Protein AF-0000000078778860 (afdb_homodimer)

Radius of gyration: 22.42 Å; Cα contacts (8 Å, |Δi|>4): 732; chains: 2; bounding box: 73×58×45 Å

Foldseek 3Di:
DPPPPPPPVPPCPVPPPQDDQVLQWDFKFWFKKFKQDLQCCPLQHQNPWGWTTWGADPSRQKIKTWTWHDHPRDTDIDIWMWGADPPRWIWIDGQAIKTKHWDDGDDFKTKMWMWGQHPVRDIMTMIIIMGPDNDDDPVVVVVSLVVCVVSVTHSVRMDGSVVSDPDDHD/DPPPPPPPVPPCCVPPPQDDQVLQWDFKFWFKKFKQDLQCCPQQHQNPWGWTTWGADPSRQKIKTWTWHDHPRDTDIDIWMWGADPPRWIWIDGQAIKTKHWDDGDDFKTKMWMWGQHPVRDIMTMIIIMGPDNDDDPVVVVVSLVVCVVSVTHSVRMDGSRVSDPDDHD

Solvent-accessible surface area (backbone atoms only — not comparable to full-atom values): 18564 Å² total; per-residue (Å²): 134,84,77,74,74,74,74,72,74,72,70,74,68,78,64,72,79,76,57,57,27,76,76,57,35,45,58,34,36,32,40,36,34,32,26,68,48,54,66,41,55,31,91,64,11,89,66,30,66,39,42,38,33,32,47,34,37,81,84,40,37,26,45,33,39,31,31,32,36,34,52,96,88,37,74,40,79,48,75,42,61,30,41,52,46,59,93,63,31,26,39,33,71,62,83,35,46,32,40,32,34,80,77,42,77,57,96,55,33,39,30,38,41,36,40,35,35,30,83,84,64,50,74,40,49,34,32,40,33,32,22,62,58,91,81,73,52,70,66,55,52,49,51,50,45,50,54,35,41,68,55,72,17,58,66,88,38,51,41,70,44,47,83,69,62,80,63,83,76,129,133,83,78,74,75,74,75,72,74,73,71,73,67,77,62,75,80,75,55,57,28,75,76,56,35,44,59,33,36,32,40,38,36,30,25,68,48,54,67,40,56,33,90,62,12,87,65,29,67,39,41,37,33,32,47,34,37,80,84,39,39,25,44,33,40,32,29,32,36,34,51,95,89,37,72,39,79,48,77,42,62,28,40,53,47,58,93,63,31,27,40,33,72,62,82,35,47,31,39,31,35,80,75,40,78,56,95,56,33,40,31,37,40,37,40,35,34,30,82,84,64,51,76,40,48,34,32,39,33,32,20,60,56,91,81,74,53,70,66,55,54,49,50,49,43,51,53,33,41,71,54,73,18,58,64,88,38,51,42,70,45,46,83,72,61,80,63,83,75,128

Organism: Ictidomys tridecemlineatus (NCBI:txid43179)

Secondary structure (DSSP, 8-state):
-----------------PPPHHHH-EE-EEEEEEESSGGGGSTT-TT--EEEEEEEEGGGTEEEEEEEEEETTEEEEEEEEEEE-GGG-EEEESSSEEEEEEEEEETTEEEEEEEEE-TT--EEEEEEEEESSS---HHHHHHHHHHHHHTT--GGGEEE-GGG--S---/-----------------PPPHHHH-EE-EEEEEEESSHHHHSTT-TT--EEEEEEEEGGGTEEEEEEEEEETTEEEEEEEEEEE-GGG-EEEESSSEEEEEEEEEETTEEEEEEEEE-TT--EEEEEEEEESSS---HHHHHHHHHHHHHTT--GGGEEE-GGG--S---

InterPro domains:
  IPR000566 Lipocalin/cytosolic fatty-acid binding domain [PF00061] (25-165)
  IPR002345 Lipocalin [PTHR11430] (5-161)
  IPR002448 Lipocalin, OBP-like [PR01173] (24-41)
  IPR002448 Lipocalin, OBP-like [PR01173] (43-54)
  IPR002448 Lipocalin, OBP-like [PR01173] (63-70)
  IPR002448 Lipocalin, OBP-like [PR01173] (90-100)
  IPR002448 Lipocalin, OBP-like [PR01173] (150-168)
  IPR012674 Calycin [G3DSA:2.40.128.20] (19-169)
  IPR012674 Calycin [SSF50814] (19-168)
  IPR022272 Lipocalin family conserved site [PS00213] (20-31)

Nearest PDB structures (foldseek):
  3fiq-assembly1_A  TM=9.618E-01  e=3.101E-19  Rattus norvegicus
  1e5p-assembly3_C  TM=9.768E-01  e=3.810E-18  Mesocricetus auratus
  1a3y-assembly1_A  TM=9.659E-01  e=2.145E-17  Sus scrofa
  8a0d-assembly5_E  TM=9.563E-01  e=4.428E-17  Cavia porcellus
  2hlv-assembly1_A  TM=8.929E-01  e=4.681E-17  Bos taurus

Sequence (340 aa):
MKTFLLALGFSLICASSQVDPAEVTGDWHTILMGADDLEKISEYGEMRFHYRHLDCSDGGKKIDFTFYSKSNGECQKFFVRSSKGPHDIYEVKYKGQNFFQIEYLSDGVVVFYNINVDGNGKVTHMTVLASKEDNLSEEVHKKFEELTVENNIPKENIRHVIETDNCPDVMKTFLLALGFSLICASSQVDPAEVTGDWHTILMGADDLEKISEYGEMRFHYRHLDCSDGGKKIDFTFYSKSNGECQKFFVRSSKGPHDIYEVKYKGQNFFQIEYLSDGVVVFYNINVDGNGKVTHMTVLASKEDNLSEEVHKKFEELTVENNIPKENIRHVIETDNCPDV

Structure (mmCIF, N/CA/C/O backbone):
data_AF-0000000078778860-model_v1
#
loop_
_entity.id
_entity.type
_entity.pdbx_description
1 polymer 'Lipocalin/cytosolic fatty-acid binding domain-containing protein'
#
loop_
_atom_site.group_PDB
_atom_site.id
_atom_site.type_symbol
_atom_site.label_atom_id
_atom_site.label_alt_id
_atom_site.label_comp_id
_atom_site.label_asym_id
_atom_site.label_entity_id
_atom_site.label_seq_id
_atom_site.pdbx_PDB_ins_code
_atom_site.Cartn_x
_atom_site.Cartn_y
_atom_site.Cartn_z
_atom_site.occupancy
_atom_site.B_iso_or_equiv
_atom_site.auth_seq_id
_atom_site.auth_comp_id
_atom_site.auth_asym_id
_atom_site.auth_atom_id
_atom_site.pdbx_PDB_model_num
ATOM 1 N N . MET A 1 1 ? 53.25 -9.672 -6.891 1 28.25 1 MET A N 1
ATOM 2 C CA . MET A 1 1 ? 52.312 -9.227 -5.844 1 28.25 1 MET A CA 1
ATOM 3 C C . MET A 1 1 ? 50.875 -9.234 -6.344 1 28.25 1 MET A C 1
ATOM 5 O O . MET A 1 1 ? 50.531 -8.516 -7.289 1 28.25 1 MET A O 1
ATOM 9 N N . LYS A 1 2 ? 50.219 -10.406 -6.273 1 39.47 2 LYS A N 1
ATOM 10 C CA . LYS A 1 2 ? 48.844 -10.656 -6.746 1 39.47 2 LYS A CA 1
ATOM 11 C C . LYS A 1 2 ? 47.844 -9.758 -6.031 1 39.47 2 LYS A C 1
ATOM 13 O O . LYS A 1 2 ? 47.812 -9.711 -4.801 1 39.47 2 LYS A O 1
ATOM 18 N 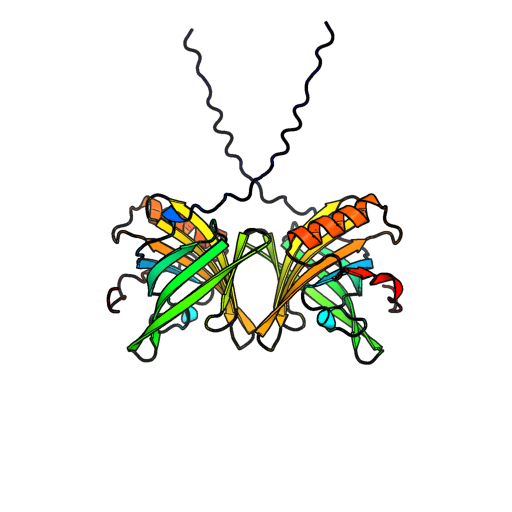N . THR A 1 3 ? 47.469 -8.664 -6.578 1 36.62 3 THR A N 1
ATOM 19 C CA . THR A 1 3 ? 46.469 -7.719 -6.102 1 36.62 3 THR A CA 1
ATOM 20 C C . THR A 1 3 ? 45.125 -8.422 -5.855 1 36.62 3 THR A C 1
ATOM 22 O O . THR A 1 3 ? 44.562 -9.031 -6.77 1 36.62 3 THR A O 1
ATOM 25 N N . PHE A 1 4 ? 45.062 -9 -4.691 1 37.78 4 PHE A N 1
ATOM 26 C CA . PHE A 1 4 ? 43.781 -9.477 -4.207 1 37.78 4 PHE A CA 1
ATOM 27 C C . PHE A 1 4 ? 42.75 -8.352 -4.211 1 37.78 4 PHE A C 1
ATOM 29 O O . PHE A 1 4 ? 42.875 -7.395 -3.439 1 37.78 4 PHE A O 1
ATOM 36 N N . LEU A 1 5 ? 42.219 -8.023 -5.348 1 31.94 5 LEU A N 1
ATOM 37 C CA . LEU A 1 5 ? 41.062 -7.129 -5.402 1 31.94 5 LEU A CA 1
ATOM 38 C C . LEU A 1 5 ? 39.938 -7.637 -4.504 1 31.94 5 LEU A C 1
ATOM 40 O O . LEU A 1 5 ? 39.438 -8.734 -4.715 1 31.94 5 LEU A O 1
ATOM 44 N N . LEU A 1 6 ? 40.094 -7.379 -3.213 1 32.06 6 LEU A N 1
ATOM 45 C CA . LEU A 1 6 ? 38.938 -7.582 -2.316 1 32.06 6 LEU A CA 1
ATOM 46 C C . LEU A 1 6 ? 37.688 -6.918 -2.873 1 32.06 6 LEU A C 1
ATOM 48 O O . LEU A 1 6 ? 37.625 -5.691 -2.969 1 32.06 6 LEU A O 1
ATOM 52 N N . ALA A 1 7 ? 37.094 -7.516 -3.838 1 32.81 7 ALA A N 1
ATOM 53 C CA . ALA A 1 7 ? 35.75 -7.098 -4.227 1 32.81 7 ALA A CA 1
ATOM 54 C C . ALA A 1 7 ? 34.812 -7.082 -3.021 1 32.81 7 ALA A C 1
ATOM 56 O O . ALA A 1 7 ? 34.469 -8.141 -2.492 1 32.81 7 ALA A O 1
ATOM 57 N N . LEU A 1 8 ? 35.031 -6.125 -2.082 1 34.31 8 LEU A N 1
ATOM 58 C CA . LEU A 1 8 ? 34.031 -5.891 -1.058 1 34.31 8 LEU A CA 1
ATOM 59 C C . LEU A 1 8 ? 32.625 -5.758 -1.682 1 34.31 8 LEU A C 1
ATOM 61 O O . LEU A 1 8 ? 32.375 -4.812 -2.43 1 34.31 8 LEU A O 1
ATOM 65 N N . GLY A 1 9 ? 32.125 -6.859 -2.082 1 29.81 9 GLY A N 1
ATOM 66 C CA . GLY A 1 9 ? 30.719 -6.836 -2.426 1 29.81 9 GLY A CA 1
ATOM 67 C C . GLY A 1 9 ? 29.891 -5.945 -1.512 1 29.81 9 GLY A C 1
ATOM 68 O O . GLY A 1 9 ? 29.766 -6.223 -0.317 1 29.81 9 GLY A O 1
ATOM 69 N N . PHE A 1 10 ? 29.953 -4.582 -1.642 1 32.59 10 PHE A N 1
ATOM 70 C CA . PHE A 1 10 ? 29.016 -3.674 -0.976 1 32.59 10 PHE A CA 1
ATOM 71 C C . PHE A 1 10 ? 27.594 -4.18 -1.091 1 32.59 10 PHE A C 1
ATOM 73 O O . PHE A 1 10 ? 26.984 -4.094 -2.158 1 32.59 10 PHE A O 1
ATOM 80 N N . SER A 1 11 ? 27.297 -5.25 -0.425 1 29.39 11 SER A N 1
ATOM 81 C CA . SER A 1 11 ? 25.875 -5.492 -0.221 1 29.39 11 SER A CA 1
ATOM 82 C C . SER A 1 11 ? 25.141 -4.203 0.15 1 29.39 11 SER A C 1
ATOM 84 O O . SER A 1 11 ? 25.453 -3.58 1.167 1 29.39 11 SER A O 1
ATOM 86 N N . LEU A 1 12 ? 24.953 -3.27 -0.787 1 32.12 12 LEU A N 1
ATOM 87 C CA . LEU A 1 12 ? 24.016 -2.176 -0.526 1 32.12 12 LEU A CA 1
ATOM 88 C C . LEU A 1 12 ? 22.844 -2.654 0.319 1 32.12 12 LEU A C 1
ATOM 90 O O . LEU A 1 12 ? 21.938 -3.312 -0.19 1 32.12 12 LEU A O 1
ATOM 94 N N . ILE A 1 13 ? 23.141 -3.205 1.474 1 33.88 13 ILE A N 1
ATOM 95 C CA . ILE A 1 13 ? 21.984 -3.311 2.355 1 33.88 13 ILE A CA 1
ATOM 96 C C . ILE A 1 13 ? 21.203 -1.998 2.34 1 33.88 13 ILE A C 1
ATOM 98 O O . ILE A 1 13 ? 21.734 -0.952 2.73 1 33.88 13 ILE A O 1
ATOM 102 N N . CYS A 1 14 ? 20.609 -1.542 1.216 1 38 14 CYS A N 1
ATOM 103 C CA . CYS A 1 14 ? 19.594 -0.504 1.353 1 38 14 CYS A CA 1
ATOM 104 C C . CYS A 1 14 ? 18.766 -0.71 2.619 1 38 14 CYS A C 1
ATOM 106 O O . CYS A 1 14 ? 17.875 -1.561 2.654 1 38 14 CYS A O 1
ATOM 108 N N . ALA A 1 15 ? 19.375 -0.652 3.811 1 39.19 15 ALA A N 1
ATOM 109 C CA . ALA A 1 15 ? 18.703 -0.695 5.102 1 39.19 15 ALA A CA 1
ATOM 110 C C . ALA A 1 15 ? 17.453 0.175 5.094 1 39.19 15 ALA A C 1
ATOM 112 O O . ALA A 1 15 ? 17.453 1.28 4.547 1 39.19 15 ALA A O 1
ATOM 113 N N . SER A 1 16 ? 16.328 -0.34 5.027 1 51.06 16 SER A N 1
ATOM 114 C CA . SER A 1 16 ? 15.125 0.426 5.344 1 51.06 16 SER A CA 1
ATOM 115 C C . SER A 1 16 ? 15.391 1.447 6.445 1 51.06 16 SER A C 1
ATOM 117 O O . SER A 1 16 ? 16.078 1.148 7.422 1 51.06 16 SER A O 1
ATOM 119 N N . SER A 1 17 ? 15.602 2.689 6.125 1 59.72 17 SER A N 1
ATOM 120 C CA . SER A 1 17 ? 15.836 3.736 7.117 1 59.72 17 SER A CA 1
ATOM 121 C C . SER A 1 17 ? 14.93 3.562 8.328 1 59.72 17 SER A C 1
ATOM 123 O O . SER A 1 17 ? 13.711 3.441 8.188 1 59.72 17 SER A O 1
ATOM 125 N N . GLN A 1 18 ? 15.445 3.021 9.398 1 80.25 18 GLN A N 1
ATOM 126 C CA . GLN A 1 18 ? 14.742 2.879 10.664 1 80.25 18 GLN A CA 1
ATOM 127 C C . GLN A 1 18 ? 14.203 4.223 11.156 1 80.25 18 GLN A C 1
ATOM 129 O O . GLN A 1 18 ? 14.93 5.219 11.164 1 80.25 18 GLN A O 1
ATOM 134 N N . VAL A 1 19 ? 12.945 4.34 11.305 1 90.38 19 VAL A N 1
ATOM 135 C CA . VAL A 1 19 ? 12.289 5.512 11.867 1 90.38 19 VAL A CA 1
ATOM 136 C C . VAL A 1 19 ? 12.688 5.672 1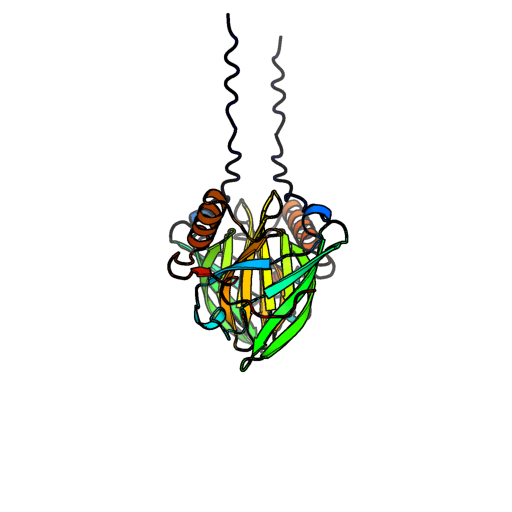3.336 1 90.38 19 VAL A C 1
ATOM 138 O O . VAL A 1 19 ? 12.602 4.719 14.109 1 90.38 19 VAL A O 1
ATOM 141 N N . ASP A 1 20 ? 13.234 6.816 13.695 1 92.94 20 ASP A N 1
ATOM 142 C CA . ASP A 1 20 ? 13.539 7.121 15.094 1 92.94 20 ASP A CA 1
ATOM 143 C C . ASP A 1 20 ? 12.273 7.547 15.844 1 92.94 20 ASP A C 1
ATOM 145 O O . ASP A 1 20 ? 11.734 8.625 15.586 1 92.94 20 ASP A O 1
ATOM 149 N N . PRO A 1 21 ? 11.914 6.758 16.812 1 96 21 PRO A N 1
ATOM 150 C CA . PRO A 1 21 ? 10.672 7.062 17.516 1 96 21 PRO A CA 1
ATOM 151 C C . PRO A 1 21 ? 10.68 8.445 18.172 1 96 21 PRO A C 1
ATOM 153 O O . PRO A 1 21 ? 9.648 9.109 18.234 1 96 21 PRO A O 1
ATOM 156 N N . ALA A 1 22 ? 11.727 8.875 18.688 1 95.88 22 ALA A N 1
ATOM 157 C CA . ALA A 1 22 ? 11.812 10.156 19.391 1 95.88 22 ALA A CA 1
ATOM 158 C C . ALA A 1 22 ? 11.539 11.32 18.438 1 95.88 22 ALA A C 1
ATOM 160 O O . ALA A 1 22 ? 11.016 12.359 18.859 1 95.88 22 ALA A O 1
ATOM 161 N N . GLU A 1 23 ? 11.938 11.117 17.234 1 96.12 23 GLU A N 1
ATOM 162 C CA . GLU A 1 23 ? 11.727 12.172 16.25 1 96.12 23 GLU A CA 1
ATOM 163 C C . GLU A 1 23 ? 10.25 12.281 15.859 1 96.12 23 GLU A C 1
ATOM 165 O O . GLU A 1 23 ? 9.766 13.367 15.523 1 96.12 23 GLU A O 1
ATOM 170 N N . VAL A 1 24 ? 9.586 11.211 15.938 1 98 24 VAL A N 1
ATOM 171 C CA . VAL A 1 24 ? 8.195 11.148 15.492 1 98 24 VAL A CA 1
ATOM 172 C C . VAL A 1 24 ? 7.27 11.516 16.656 1 98 24 VAL A C 1
ATOM 174 O O . VAL A 1 24 ? 6.27 12.211 16.453 1 98 24 VAL A O 1
ATOM 177 N N . THR A 1 25 ? 7.598 11.086 17.828 1 98.38 25 THR A N 1
ATOM 178 C CA . THR A 1 25 ? 6.742 11.305 18.984 1 98.38 25 THR A CA 1
ATOM 179 C C . THR A 1 25 ? 6.688 12.789 19.344 1 98.38 25 THR A C 1
ATOM 181 O O . THR A 1 25 ? 7.723 13.453 19.422 1 98.38 25 THR A O 1
ATOM 184 N N . GLY A 1 26 ? 5.477 13.305 19.547 1 97.94 26 GLY A N 1
ATOM 185 C CA . GLY A 1 26 ? 5.316 14.703 19.938 1 97.94 26 GLY A CA 1
ATOM 186 C C . GLY A 1 26 ? 4.039 15.32 19.391 1 97.94 26 GLY A C 1
ATOM 187 O O . GLY A 1 26 ? 3.184 14.625 18.859 1 97.94 26 GLY A O 1
ATOM 188 N N . ASP A 1 27 ? 3.926 16.578 19.641 1 97.81 27 ASP A N 1
ATOM 189 C CA . ASP A 1 27 ? 2.775 17.344 19.156 1 97.81 27 ASP A CA 1
ATOM 190 C C . ASP A 1 27 ? 3.021 17.891 17.766 1 97.81 27 ASP A C 1
ATOM 192 O O . ASP A 1 27 ? 4.109 18.391 17.469 1 97.81 27 ASP A O 1
ATOM 196 N N . TRP A 1 28 ? 2.021 17.703 16.953 1 97.69 28 TRP A N 1
ATOM 197 C CA . TRP A 1 28 ? 2.115 18.078 15.539 1 97.69 28 TRP A CA 1
ATOM 198 C C . TRP A 1 28 ? 0.885 18.859 15.094 1 97.69 28 TRP A C 1
ATOM 200 O O . TRP A 1 28 ? -0.208 18.656 15.633 1 97.69 28 TRP A O 1
ATOM 210 N N . HIS A 1 29 ? 1.106 19.703 14.117 1 97.88 29 HIS A N 1
ATOM 211 C CA . HIS A 1 29 ? -0 20.297 13.383 1 97.88 29 HIS A CA 1
ATOM 212 C C . HIS A 1 29 ? 0.077 19.969 11.891 1 97.88 29 HIS A C 1
ATOM 214 O O . HIS A 1 29 ? 1.161 19.984 11.305 1 97.88 29 HIS A O 1
ATOM 220 N N . THR A 1 30 ? -1.079 19.656 11.367 1 98 30 THR A N 1
ATOM 221 C CA . THR A 1 30 ? -1.155 19.5 9.922 1 98 30 THR A CA 1
ATOM 222 C C . THR A 1 30 ? -1.081 20.844 9.219 1 98 30 THR A C 1
ATOM 224 O O . THR A 1 30 ? -1.905 21.734 9.469 1 98 30 THR A O 1
ATOM 227 N N . ILE A 1 31 ? -0.139 21 8.328 1 98.25 31 ILE A N 1
ATOM 228 C CA . ILE A 1 31 ? 0.07 22.297 7.699 1 98.25 31 ILE A CA 1
ATOM 229 C C . ILE A 1 31 ? -0.5 22.281 6.281 1 98.25 31 ILE A C 1
ATOM 231 O O . ILE A 1 31 ? -1.343 23.125 5.941 1 98.25 31 ILE A O 1
ATOM 235 N N . LEU A 1 32 ? -0.072 21.312 5.496 1 98.25 32 LEU A N 1
ATOM 236 C CA . LEU A 1 32 ? -0.49 21.156 4.105 1 98.25 32 LEU A CA 1
ATOM 237 C C . LEU A 1 32 ? -0.939 19.734 3.826 1 98.25 32 LEU A C 1
ATOM 239 O O . LEU A 1 32 ? -0.448 18.781 4.449 1 98.25 32 LEU A O 1
ATOM 243 N N . MET A 1 33 ? -1.841 19.625 2.93 1 98.75 33 MET A N 1
ATOM 244 C CA . MET A 1 33 ? -2.225 18.328 2.385 1 98.75 33 MET A CA 1
ATOM 245 C C . MET A 1 33 ? -2.406 18.406 0.873 1 98.75 33 MET A C 1
ATOM 247 O O . MET A 1 33 ? -2.842 19.422 0.346 1 98.75 33 MET A O 1
ATOM 251 N N . GLY A 1 34 ? -2.025 17.375 0.175 1 98.81 34 GLY A N 1
ATOM 252 C CA . GLY A 1 34 ? -2.355 17.141 -1.223 1 98.81 34 GLY A CA 1
ATOM 253 C C . GLY A 1 34 ? -3.084 15.836 -1.458 1 98.81 34 GLY A C 1
ATOM 254 O O . GLY A 1 34 ? -2.836 14.844 -0.763 1 98.81 34 GLY A O 1
ATOM 255 N N . ALA A 1 35 ? -4.016 15.812 -2.414 1 98.81 35 ALA A N 1
ATOM 256 C CA . ALA A 1 35 ? -4.723 14.578 -2.76 1 98.81 35 ALA A CA 1
ATOM 257 C C . ALA A 1 35 ? -5.137 14.586 -4.227 1 98.81 35 ALA A C 1
ATOM 259 O O . ALA A 1 35 ? -5.301 15.648 -4.832 1 98.81 35 ALA A O 1
ATOM 260 N N . ASP A 1 36 ? -5.25 13.43 -4.75 1 98.38 36 ASP A N 1
ATOM 261 C CA . ASP A 1 36 ? -5.73 13.367 -6.129 1 98.38 36 ASP A CA 1
ATOM 262 C C . ASP A 1 36 ? -7.238 13.602 -6.195 1 98.38 36 ASP A C 1
ATOM 264 O O . ASP A 1 36 ? -7.758 14.023 -7.23 1 98.38 36 ASP A O 1
ATOM 268 N N . ASP A 1 37 ? -7.965 13.391 -5.113 1 98 37 ASP A N 1
ATOM 269 C CA . ASP A 1 37 ? -9.367 13.734 -4.926 1 98 37 ASP A CA 1
ATOM 270 C C . ASP A 1 37 ? -9.523 14.859 -3.902 1 98 37 ASP A C 1
ATOM 272 O O . ASP A 1 37 ? -9.516 14.609 -2.695 1 98 37 ASP A O 1
ATOM 276 N N . LEU A 1 38 ? -9.812 15.984 -4.367 1 97.69 38 LEU A N 1
ATOM 277 C CA . LEU A 1 38 ? -9.836 17.188 -3.529 1 97.69 38 LEU A CA 1
ATOM 278 C C . LEU A 1 38 ? -10.977 17.109 -2.52 1 97.69 38 LEU A C 1
ATOM 280 O O . LEU A 1 38 ? -10.875 17.672 -1.423 1 97.69 38 LEU A O 1
ATOM 284 N N . GLU A 1 39 ? -11.992 16.516 -2.896 1 96.5 39 GLU A N 1
ATOM 285 C CA . GLU A 1 39 ? -13.141 16.438 -2 1 96.5 39 GLU A CA 1
ATOM 286 C C . GLU A 1 39 ? -12.758 15.766 -0.683 1 96.5 39 GLU A C 1
ATOM 288 O O . GLU A 1 39 ? -13.273 16.125 0.377 1 96.5 39 GLU A O 1
ATOM 293 N N . LYS A 1 40 ? -11.828 14.875 -0.733 1 96.88 40 LYS A N 1
ATOM 294 C CA . LYS A 1 40 ? -11.422 14.094 0.435 1 96.88 40 LYS A CA 1
ATOM 295 C C . LYS A 1 40 ? -10.703 14.977 1.452 1 96.88 40 LYS A C 1
ATOM 297 O O . LYS A 1 40 ? -10.68 14.664 2.645 1 96.88 40 LYS A O 1
ATOM 302 N N . ILE A 1 41 ? -10.125 16.062 0.941 1 97.75 41 ILE A N 1
ATOM 303 C CA . ILE A 1 41 ? -9.344 16.859 1.875 1 97.75 41 ILE A CA 1
ATOM 304 C C . ILE A 1 41 ? -9.891 18.281 1.93 1 97.75 41 ILE A C 1
ATOM 306 O O . ILE A 1 41 ? -9.219 19.203 2.404 1 97.75 41 ILE A O 1
ATOM 310 N N . SER A 1 42 ? -11.062 18.484 1.419 1 95.38 42 SER A N 1
ATOM 311 C CA . SER A 1 42 ? -11.727 19.766 1.599 1 95.38 42 SER A CA 1
ATOM 312 C C . SER A 1 42 ? -12.016 20.047 3.072 1 95.38 42 SER A C 1
ATOM 314 O O . SER A 1 42 ? -11.758 19.188 3.928 1 95.38 42 SER A O 1
ATOM 316 N N . GLU A 1 43 ? -12.477 21.203 3.35 1 92.81 43 GLU A N 1
ATOM 317 C CA . GLU A 1 43 ? -12.648 21.641 4.73 1 92.81 43 GLU A CA 1
ATOM 318 C C . GLU A 1 43 ? -13.453 20.641 5.539 1 92.81 43 GLU A C 1
ATOM 320 O O . GLU A 1 43 ? -13.164 20.406 6.715 1 92.81 43 GLU A O 1
ATOM 325 N N . TYR A 1 44 ? -14.391 19.953 4.93 1 92.88 44 TYR A N 1
ATOM 326 C CA . TYR A 1 44 ? -15.211 18.969 5.633 1 92.88 44 TYR A CA 1
ATOM 327 C C . TYR A 1 44 ? -15.016 17.578 5.059 1 92.88 44 TYR A C 1
ATOM 329 O O . TYR A 1 44 ? -15.867 16.703 5.219 1 92.88 44 TYR A O 1
ATOM 337 N N . GLY A 1 45 ? -13.898 17.453 4.363 1 95.25 45 GLY A N 1
ATOM 338 C CA . GLY A 1 45 ? -13.578 16.156 3.787 1 95.25 45 GLY A CA 1
ATOM 339 C C . GLY A 1 45 ? -13.227 15.109 4.828 1 95.25 45 GLY A C 1
ATOM 340 O O . GLY A 1 45 ? -12.625 15.43 5.855 1 95.25 45 GLY A O 1
ATOM 341 N N . GLU A 1 46 ? -13.477 13.906 4.539 1 94.44 46 GLU A N 1
ATOM 342 C CA . GLU A 1 46 ? -13.336 12.812 5.492 1 94.44 46 GLU A CA 1
ATOM 343 C C . GLU A 1 46 ? -11.875 12.555 5.828 1 94.44 46 GLU A C 1
ATOM 345 O O . GLU A 1 46 ? -11.562 12.008 6.891 1 94.44 46 GLU A O 1
ATOM 350 N N . MET A 1 47 ? -11.008 12.984 4.91 1 97.25 47 MET A N 1
ATOM 351 C CA . MET A 1 47 ? -9.602 12.672 5.117 1 97.25 47 MET A CA 1
ATOM 352 C C . MET A 1 47 ? -8.805 13.93 5.449 1 97.25 47 MET A C 1
ATOM 354 O O . MET A 1 47 ? -7.582 13.945 5.324 1 97.25 47 MET A O 1
ATOM 358 N N . ARG A 1 48 ? -9.469 14.953 5.758 1 97.19 48 ARG A N 1
ATOM 359 C CA . ARG A 1 48 ? -8.766 16.141 6.223 1 97.19 48 ARG A CA 1
ATOM 360 C C . ARG A 1 48 ? -8.398 16.016 7.699 1 97.19 48 ARG A C 1
ATOM 362 O O . ARG A 1 48 ? -9.25 16.172 8.57 1 97.19 48 ARG A O 1
ATOM 369 N N . PHE A 1 49 ? -7.117 15.773 7.93 1 96.25 49 PHE A N 1
ATOM 370 C CA . PHE A 1 49 ? -6.602 15.5 9.266 1 96.25 49 PHE A CA 1
ATOM 371 C C . PHE A 1 49 ? -6.043 16.766 9.906 1 96.25 49 PHE A C 1
ATOM 373 O O . PHE A 1 49 ? -5.328 17.531 9.258 1 96.25 49 PHE A O 1
ATOM 380 N N . HIS A 1 50 ? -6.441 16.938 11.148 1 98 50 HIS A N 1
ATOM 381 C CA . HIS A 1 50 ? -5.793 17.938 12 1 98 50 HIS A CA 1
ATOM 382 C C . HIS A 1 50 ? -5.035 17.266 13.141 1 98 50 HIS A C 1
ATOM 384 O O . HIS A 1 50 ? -5.598 17.047 14.219 1 98 50 HIS A O 1
ATOM 390 N N . TYR A 1 51 ? -3.779 17.016 12.875 1 98.38 51 TYR A N 1
ATOM 391 C CA . TYR A 1 51 ? -2.971 16.266 13.828 1 98.38 51 TYR A CA 1
ATOM 392 C C . TYR A 1 51 ? -2.777 17.047 15.117 1 98.38 51 TYR A C 1
ATOM 394 O O . TYR A 1 51 ? -2.717 18.281 15.094 1 98.38 51 TYR A O 1
ATOM 402 N N . ARG A 1 52 ? -2.656 16.297 16.234 1 98.5 52 ARG A N 1
ATOM 403 C CA . ARG A 1 52 ? -2.354 16.906 17.531 1 98.5 52 ARG A CA 1
ATOM 404 C C . ARG A 1 52 ? -1.189 16.188 18.203 1 98.5 52 ARG A C 1
ATOM 406 O O . ARG A 1 52 ? -0.326 16.828 18.812 1 98.5 52 ARG A O 1
ATOM 413 N N . HIS A 1 53 ? -1.213 14.844 18.047 1 98.56 53 HIS A N 1
ATOM 414 C CA . HIS A 1 53 ? -0.143 14.109 18.703 1 98.56 53 HIS A CA 1
ATOM 415 C C . HIS A 1 53 ? 0.153 12.797 17.984 1 98.56 53 HIS A C 1
ATOM 417 O O . HIS A 1 53 ? -0.769 12.086 17.578 1 98.56 53 HIS A O 1
ATOM 423 N N . LEU A 1 54 ? 1.393 12.562 17.797 1 98.69 54 LEU A N 1
ATOM 424 C CA . LEU A 1 54 ? 1.869 11.266 17.328 1 98.69 54 LEU A CA 1
ATOM 425 C C . LEU A 1 54 ? 2.721 10.586 18.406 1 98.69 54 LEU A C 1
ATOM 427 O O . LEU A 1 54 ? 3.57 11.227 19.031 1 98.69 54 LEU A O 1
ATOM 431 N N . ASP A 1 55 ? 2.469 9.383 18.672 1 98.62 55 ASP A N 1
ATOM 432 C CA . ASP A 1 55 ? 3.283 8.547 19.547 1 98.62 55 ASP A CA 1
ATOM 433 C C . ASP A 1 55 ? 3.904 7.383 18.781 1 98.62 55 ASP A C 1
ATOM 435 O O . ASP A 1 55 ? 3.189 6.539 18.234 1 98.62 55 ASP A O 1
ATOM 439 N N . CYS A 1 56 ? 5.145 7.379 18.641 1 98.31 56 CYS A N 1
ATOM 440 C CA . CYS A 1 56 ? 5.879 6.324 17.953 1 98.31 56 CYS A CA 1
ATOM 441 C C . CYS A 1 56 ? 6.555 5.391 18.953 1 98.31 56 CYS A C 1
ATOM 443 O O . CYS A 1 56 ? 7.285 5.844 19.828 1 98.31 56 CYS A O 1
ATOM 445 N N . SER A 1 57 ? 6.23 4.172 18.844 1 97.69 57 SER A N 1
ATOM 446 C CA . SER A 1 57 ? 6.711 3.195 19.812 1 97.69 57 SER A CA 1
ATOM 447 C C . SER A 1 57 ? 7.152 1.906 19.125 1 97.69 57 SER A C 1
ATOM 449 O O . SER A 1 57 ? 7.191 1.831 17.906 1 97.69 57 SER A O 1
ATOM 451 N N . ASP A 1 58 ? 7.68 0.9 19.953 1 96.25 58 ASP A N 1
ATOM 452 C CA . ASP A 1 58 ? 8.102 -0.418 19.484 1 96.25 58 ASP A CA 1
ATOM 453 C C . ASP A 1 58 ? 9.156 -0.303 18.391 1 96.25 58 ASP A C 1
ATOM 455 O O . ASP A 1 58 ? 9 -0.863 17.312 1 96.25 58 ASP A O 1
ATOM 459 N N . GLY A 1 59 ? 10.125 0.556 18.656 1 94.56 59 GLY A N 1
ATOM 460 C CA . GLY A 1 59 ? 11.234 0.706 17.734 1 94.56 59 GLY A CA 1
ATOM 461 C C . GLY A 1 59 ? 10.82 1.309 16.406 1 94.56 59 GLY A C 1
ATOM 462 O O . GLY A 1 59 ? 11.438 1.043 15.375 1 94.56 59 GLY A O 1
ATOM 463 N N . GLY A 1 60 ? 9.734 1.993 16.344 1 96.75 60 GLY A N 1
ATOM 464 C CA . GLY A 1 60 ? 9.281 2.648 15.125 1 96.75 60 GLY A CA 1
ATOM 465 C C . GLY A 1 60 ? 8.242 1.846 14.367 1 96.75 60 GLY A C 1
ATOM 466 O O . GLY A 1 60 ? 7.781 2.264 13.305 1 96.75 60 GLY A O 1
ATOM 467 N N . LYS A 1 61 ? 7.812 0.775 14.93 1 96.88 61 LYS A N 1
ATOM 468 C CA . LYS A 1 61 ? 6.902 -0.118 14.219 1 96.88 61 LYS A CA 1
ATOM 469 C C . LYS A 1 61 ? 5.449 0.274 14.461 1 96.88 61 LYS A C 1
ATOM 471 O O . LYS A 1 61 ? 4.547 -0.205 13.766 1 96.88 61 LYS A O 1
ATOM 476 N N . LYS A 1 62 ? 5.285 1.139 15.477 1 98.25 62 LYS A N 1
ATOM 477 C CA . LYS A 1 62 ? 3.941 1.615 15.797 1 98.25 62 LYS A CA 1
ATOM 478 C C . LYS A 1 62 ? 3.896 3.141 15.844 1 98.25 62 LYS A C 1
ATOM 480 O O . LYS A 1 62 ? 4.812 3.779 16.359 1 98.25 62 LYS A O 1
ATOM 485 N N . ILE A 1 63 ? 2.889 3.695 15.227 1 98.69 63 ILE A N 1
ATOM 486 C CA . ILE A 1 63 ? 2.602 5.121 15.352 1 98.69 63 ILE A CA 1
ATOM 487 C C . ILE A 1 63 ? 1.12 5.32 15.664 1 98.69 63 ILE A C 1
ATOM 489 O O . ILE A 1 63 ? 0.253 4.945 14.875 1 98.69 63 ILE A O 1
ATOM 493 N N . ASP A 1 64 ? 0.877 5.891 16.766 1 98.75 64 ASP A N 1
ATOM 494 C CA . ASP A 1 64 ? -0.476 6.266 17.172 1 98.75 64 ASP A CA 1
ATOM 495 C C . ASP A 1 64 ? -0.751 7.734 16.859 1 98.75 64 ASP A C 1
ATOM 497 O O . ASP A 1 64 ? 0.089 8.602 17.109 1 98.75 64 ASP A O 1
ATOM 501 N N . PHE A 1 65 ? -1.911 7.953 16.328 1 98.75 65 PHE A N 1
ATOM 502 C CA . PHE A 1 65 ? -2.289 9.305 15.922 1 98.75 65 PHE A CA 1
ATOM 503 C C . PHE A 1 65 ? -3.441 9.82 16.781 1 98.75 65 PHE A C 1
ATOM 505 O O . PHE A 1 65 ? -4.441 9.117 16.969 1 98.75 65 PHE A O 1
ATOM 512 N N . THR A 1 66 ? -3.291 10.945 17.234 1 98.69 66 THR A N 1
ATOM 513 C CA . THR A 1 66 ? -4.402 11.75 17.734 1 98.69 66 THR A CA 1
ATOM 514 C C . THR A 1 66 ? -4.668 12.938 16.828 1 98.69 66 THR A C 1
ATOM 516 O O . THR A 1 66 ? -3.752 13.703 16.5 1 98.69 66 THR A O 1
ATOM 519 N N . PHE A 1 67 ? -5.934 13.023 16.422 1 98.44 67 PHE A N 1
ATOM 520 C CA . PHE A 1 67 ? -6.238 14.094 15.477 1 98.44 67 PHE A CA 1
ATOM 521 C C . PHE A 1 67 ? -7.719 14.453 15.531 1 98.44 67 PHE A C 1
ATOM 523 O O . PHE A 1 67 ? -8.516 13.742 16.156 1 98.44 67 PHE A O 1
ATOM 530 N N . TYR A 1 68 ? -7.969 15.602 14.906 1 97.88 68 TYR A N 1
ATOM 531 C CA . TYR A 1 68 ? -9.352 16.016 14.695 1 97.88 68 TYR A CA 1
ATOM 532 C C . TYR A 1 68 ? -9.734 15.922 13.227 1 97.88 68 TYR A C 1
ATOM 534 O O . TYR A 1 68 ? -8.906 16.141 12.344 1 97.88 68 TYR A O 1
ATOM 542 N N . SER A 1 69 ? -10.906 15.586 12.977 1 96.75 69 SER A N 1
ATOM 543 C CA . SER A 1 69 ? -11.586 15.758 11.703 1 96.75 69 SER A CA 1
ATOM 544 C C . SER A 1 69 ? -12.914 16.484 11.875 1 96.75 69 SER A C 1
ATOM 546 O O . SER A 1 69 ? -13.594 16.312 12.883 1 96.75 69 SER A O 1
ATOM 548 N N . LYS A 1 70 ? -13.242 17.266 10.883 1 94.75 70 LYS A N 1
ATOM 549 C CA . LYS A 1 70 ? -14.477 18.047 10.977 1 94.75 70 LYS A CA 1
ATOM 550 C C . LYS A 1 70 ? -15.609 17.375 10.211 1 94.75 70 LYS A C 1
ATOM 552 O O . LYS A 1 70 ? -15.422 16.906 9.086 1 94.75 70 LYS A O 1
ATOM 557 N N . SER A 1 71 ? -16.609 17.172 10.852 1 87.31 71 SER A N 1
ATOM 558 C CA . SER A 1 71 ? -17.859 16.719 10.234 1 87.31 71 SER A CA 1
ATOM 559 C C . SER A 1 71 ? -19.031 17.594 10.633 1 87.31 71 SER A C 1
ATOM 561 O O . SER A 1 71 ? -19.234 17.875 11.82 1 87.31 71 SER A O 1
ATOM 563 N N . ASN A 1 72 ? -19.75 18.078 9.555 1 84.62 72 ASN A N 1
ATOM 564 C CA . ASN A 1 72 ? -20.906 18.953 9.766 1 84.62 72 ASN A CA 1
ATOM 565 C C . ASN A 1 72 ? -20.531 20.156 10.633 1 84.62 72 ASN A C 1
ATOM 567 O O . ASN A 1 72 ? -21.25 20.484 11.578 1 84.62 72 ASN A O 1
ATOM 571 N N . GLY A 1 73 ? -19.359 20.656 10.555 1 82.5 73 GLY A N 1
ATOM 572 C CA . GLY A 1 73 ? -18.922 21.875 11.227 1 82.5 73 GLY A CA 1
ATOM 573 C C . GLY A 1 73 ? -18.375 21.625 12.617 1 82.5 73 GLY A C 1
ATOM 574 O O . GLY A 1 73 ? -17.922 22.562 13.281 1 82.5 73 GLY A O 1
ATOM 575 N N . GLU A 1 74 ? -18.391 20.438 13.031 1 92.88 74 GLU A N 1
ATOM 576 C CA . GLU A 1 74 ? -17.922 20.109 14.375 1 92.88 74 GLU A CA 1
ATOM 577 C C . GLU A 1 74 ? -16.594 19.359 14.328 1 92.88 74 GLU A C 1
ATOM 579 O O . GLU A 1 74 ? -16.391 18.5 13.461 1 92.88 74 GLU A O 1
ATOM 584 N N . CYS A 1 75 ? -15.781 19.719 15.266 1 96.44 75 CYS A N 1
ATOM 585 C CA . CYS A 1 75 ? -14.516 19 15.438 1 96.44 75 CYS A CA 1
ATOM 586 C C . CYS A 1 75 ? -14.734 17.688 16.188 1 96.44 75 CYS A C 1
ATOM 588 O O . CYS A 1 75 ? -15.242 17.688 17.312 1 96.44 75 CYS A O 1
ATOM 590 N N . GLN A 1 76 ? -14.367 16.688 15.547 1 96.44 76 GLN A N 1
ATOM 591 C CA . GLN A 1 76 ? -14.398 15.383 16.203 1 96.44 76 GLN A CA 1
ATOM 592 C C . GLN A 1 76 ? -12.992 14.828 16.406 1 96.44 76 GLN A C 1
ATOM 594 O O . GLN A 1 76 ? -12.195 14.789 15.469 1 96.44 76 GLN A O 1
ATOM 599 N N . LYS A 1 77 ? -12.758 14.367 17.625 1 97.31 77 LYS A N 1
ATOM 600 C CA . LYS A 1 77 ? -11.438 13.836 17.969 1 97.31 77 LYS A CA 1
ATOM 601 C C . LYS A 1 77 ? -11.359 12.336 17.703 1 97.31 77 LYS A C 1
ATOM 603 O O . LYS A 1 77 ? -12.289 11.594 18.016 1 97.31 77 LYS A O 1
ATOM 608 N N . PHE A 1 78 ? -10.18 11.922 17.156 1 97.88 78 PHE A N 1
ATOM 609 C CA . PHE A 1 78 ? -9.953 10.516 16.859 1 97.88 78 PHE A CA 1
ATOM 610 C C . PHE A 1 78 ? -8.602 10.055 17.391 1 97.88 78 PHE A C 1
ATOM 612 O O . PHE A 1 78 ? -7.672 10.859 17.516 1 97.88 78 PHE A O 1
ATOM 619 N N . PHE A 1 79 ? -8.523 8.828 17.766 1 98.5 79 PHE A N 1
ATOM 620 C CA . PHE A 1 79 ? -7.309 8.102 18.125 1 98.5 79 PHE A CA 1
ATOM 621 C C . PHE A 1 79 ? -7.191 6.812 17.312 1 98.5 79 PHE A C 1
ATOM 623 O O . PHE A 1 79 ? -8.078 5.957 17.375 1 98.5 79 PHE A O 1
ATOM 630 N N . VAL A 1 80 ? -6.121 6.77 16.516 1 98.56 80 VAL A N 1
ATOM 631 C CA . VAL A 1 80 ? -5.953 5.566 15.711 1 98.56 80 VAL A CA 1
ATOM 632 C C . VAL A 1 80 ? -4.539 5.02 15.883 1 98.56 80 VAL A C 1
ATOM 634 O O . VAL A 1 80 ? -3.607 5.773 16.172 1 98.56 80 VAL A O 1
ATOM 637 N N . ARG A 1 81 ? -4.391 3.756 15.75 1 98.62 81 ARG A N 1
ATOM 638 C CA . ARG A 1 81 ? -3.119 3.057 15.898 1 98.62 81 ARG A CA 1
ATOM 639 C C . ARG A 1 81 ? -2.691 2.418 14.578 1 98.62 81 ARG A C 1
ATOM 641 O O . ARG A 1 81 ? -3.52 1.853 13.859 1 98.62 81 ARG A O 1
ATOM 648 N N . SER A 1 82 ? -1.471 2.582 14.312 1 98.62 82 SER A N 1
ATOM 649 C CA . SER A 1 82 ? -0.935 1.986 13.094 1 98.62 82 SER A CA 1
ATOM 650 C C . SER A 1 82 ? 0.208 1.025 13.398 1 98.62 82 SER A C 1
ATOM 652 O O . SER A 1 82 ? 0.796 1.079 14.484 1 98.62 82 SER A O 1
ATOM 654 N N . SER A 1 83 ? 0.439 0.131 12.531 1 97.38 83 SER A N 1
ATOM 655 C CA . SER A 1 83 ? 1.565 -0.792 12.609 1 97.38 83 SER A CA 1
ATOM 656 C C . SER A 1 83 ? 2.299 -0.887 11.273 1 97.38 83 SER A C 1
ATOM 658 O O . SER A 1 83 ? 1.675 -0.86 10.211 1 97.38 83 SER A O 1
ATOM 660 N N . LYS A 1 84 ? 3.486 -1.053 11.422 1 96.69 84 LYS A N 1
ATOM 661 C CA . LYS A 1 84 ? 4.348 -1.139 10.242 1 96.69 84 LYS A CA 1
ATOM 662 C C . LYS A 1 84 ? 4.352 -2.551 9.672 1 96.69 84 LYS A C 1
ATOM 664 O O . LYS A 1 84 ? 4.594 -3.521 10.391 1 96.69 84 LYS A O 1
ATOM 669 N N . GLY A 1 85 ? 4.02 -2.615 8.398 1 94.44 85 GLY A N 1
ATOM 670 C CA . GLY A 1 85 ? 4.152 -3.865 7.668 1 94.44 85 GLY A CA 1
ATOM 671 C C . GLY A 1 85 ? 5.41 -3.928 6.82 1 94.44 85 GLY A C 1
ATOM 672 O O . GLY A 1 85 ? 6.359 -3.174 7.047 1 94.44 85 GLY A O 1
ATOM 673 N N . PRO A 1 86 ? 5.414 -4.879 5.934 1 92.75 86 PRO A N 1
ATOM 674 C CA . PRO A 1 86 ? 6.539 -4.988 5.004 1 92.75 86 PRO A CA 1
ATOM 675 C C . PRO A 1 86 ? 6.746 -3.723 4.172 1 92.75 86 PRO A C 1
ATOM 677 O O . PRO A 1 86 ? 5.797 -2.963 3.953 1 92.75 86 PRO A O 1
ATOM 680 N N . HIS A 1 87 ? 8.008 -3.502 3.76 1 91.94 87 HIS A N 1
ATOM 681 C CA . HIS A 1 87 ? 8.398 -2.426 2.855 1 91.94 87 HIS A CA 1
ATOM 682 C C . HIS A 1 87 ? 8.125 -1.059 3.473 1 91.94 87 HIS A C 1
ATOM 684 O O . HIS A 1 87 ? 7.766 -0.113 2.768 1 91.94 87 HIS A O 1
ATOM 690 N N . ASP A 1 88 ? 8.102 -1.019 4.797 1 92.62 88 ASP A N 1
ATOM 691 C CA . ASP A 1 88 ? 7.969 0.198 5.594 1 92.62 88 ASP A CA 1
ATOM 692 C C . ASP A 1 88 ? 6.613 0.859 5.371 1 92.62 88 ASP A C 1
ATOM 694 O O . ASP A 1 88 ? 6.5 2.086 5.41 1 92.62 88 ASP A O 1
ATOM 698 N N . ILE A 1 89 ? 5.668 0.013 5 1 96.69 89 ILE A N 1
ATOM 699 C CA . ILE A 1 89 ? 4.309 0.514 4.824 1 96.69 89 ILE A CA 1
ATOM 700 C C . ILE A 1 89 ? 3.523 0.346 6.125 1 96.69 89 ILE A C 1
ATOM 702 O O . ILE A 1 89 ? 3.391 -0.769 6.637 1 96.69 89 ILE A O 1
ATOM 706 N N . TYR A 1 90 ? 3.049 1.487 6.648 1 98 90 TYR A N 1
ATOM 707 C CA . TYR A 1 90 ? 2.176 1.438 7.816 1 98 90 TYR A CA 1
ATOM 708 C C . TYR A 1 90 ? 0.726 1.212 7.406 1 98 90 TYR A C 1
ATOM 710 O O . TYR A 1 90 ? 0.298 1.665 6.34 1 98 90 TYR A O 1
ATOM 718 N N . GLU A 1 91 ? 0.02 0.519 8.289 1 98.44 91 GLU A N 1
ATOM 719 C CA . GLU A 1 91 ? -1.405 0.279 8.086 1 98.44 91 GLU A CA 1
ATOM 720 C C . GLU A 1 91 ? -2.229 0.831 9.242 1 98.44 91 GLU A C 1
ATOM 722 O O . GLU A 1 91 ? -1.841 0.694 10.406 1 98.44 91 GLU A O 1
ATOM 727 N N . VAL A 1 92 ? -3.309 1.477 8.875 1 98.44 92 VAL A N 1
ATOM 728 C CA . VAL A 1 92 ? -4.18 2.023 9.914 1 98.44 92 VAL A CA 1
ATOM 729 C C . VAL A 1 92 ? -5.621 2.043 9.414 1 98.44 92 VAL A C 1
ATOM 731 O O . VAL A 1 92 ? -5.879 2.314 8.242 1 98.44 92 VAL A O 1
ATOM 734 N N . LYS A 1 93 ? -6.531 1.712 10.32 1 98 93 LYS A N 1
ATOM 735 C CA . LYS A 1 93 ? -7.953 1.747 9.992 1 98 93 LYS A CA 1
ATOM 736 C C . LYS A 1 93 ? -8.578 3.084 10.383 1 98 93 LYS A C 1
ATOM 738 O O . LYS A 1 93 ? -8.594 3.441 11.562 1 98 93 LYS A O 1
ATOM 743 N N . TYR A 1 94 ? -9.055 3.809 9.438 1 98.12 94 TYR A N 1
ATOM 744 C CA . TYR A 1 94 ? -9.812 5.051 9.578 1 98.12 94 TYR A CA 1
ATOM 745 C C . TYR A 1 94 ? -10.523 5.402 8.273 1 98.12 94 TYR A C 1
ATOM 747 O O . TYR A 1 94 ? -9.875 5.676 7.258 1 98.12 94 TYR A O 1
ATOM 755 N N . LYS A 1 95 ? -11.844 5.395 8.344 1 97.12 95 LYS A N 1
ATOM 756 C CA . LYS A 1 95 ? -12.641 5.637 7.148 1 97.12 95 LYS A CA 1
ATOM 757 C C . LYS A 1 95 ? -12.141 4.801 5.973 1 97.12 95 LYS A C 1
ATOM 759 O O . LYS A 1 95 ? -11.914 5.324 4.879 1 97.12 95 LYS A O 1
ATOM 764 N N . GLY A 1 96 ? -12.062 3.455 6.312 1 97.81 96 GLY A N 1
ATOM 765 C CA . GLY A 1 96 ? -11.469 2.5 5.391 1 97.81 96 GLY A CA 1
ATOM 766 C C . GLY A 1 96 ? -10.078 2.064 5.797 1 97.81 96 GLY A C 1
ATOM 767 O O . GLY A 1 96 ? -9.711 2.141 6.973 1 97.81 96 GLY A O 1
ATOM 768 N N . GLN A 1 97 ? -9.359 1.521 4.832 1 98.62 97 GLN A N 1
ATOM 769 C CA . GLN A 1 97 ? -7.984 1.104 5.07 1 98.62 97 GLN A CA 1
ATOM 770 C C . GLN A 1 97 ? -6.996 2.148 4.562 1 98.62 97 GLN A C 1
ATOM 772 O O . GLN A 1 97 ? -7.184 2.717 3.484 1 9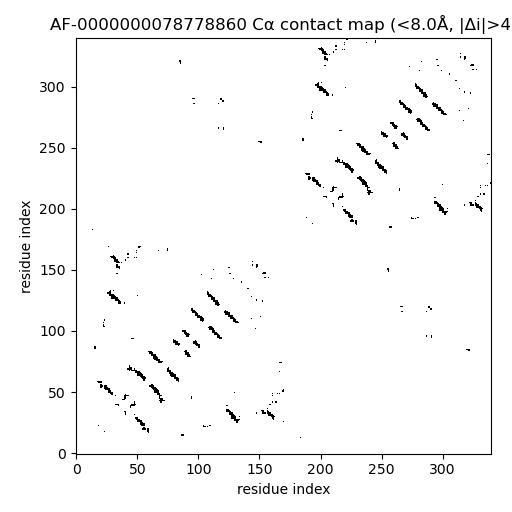8.62 97 GLN A O 1
ATOM 777 N N . ASN A 1 98 ? -6.016 2.432 5.391 1 98.56 98 ASN A N 1
ATOM 778 C CA . ASN A 1 98 ? -4.965 3.373 5.012 1 98.56 98 ASN A CA 1
ATOM 779 C C . ASN A 1 98 ? -3.586 2.723 5.066 1 98.56 98 ASN A C 1
ATOM 781 O O . ASN A 1 98 ? -3.283 1.972 5.996 1 98.56 98 ASN A O 1
ATOM 785 N N . PHE A 1 99 ? -2.828 3.004 4.066 1 98.56 99 PHE A N 1
ATOM 786 C CA . PHE A 1 99 ? -1.43 2.602 3.955 1 98.56 99 PHE A CA 1
ATOM 787 C C . PHE A 1 99 ? -0.531 3.816 3.762 1 98.56 99 PHE A C 1
ATOM 789 O O . PHE A 1 99 ? -0.741 4.609 2.842 1 98.56 99 PHE A O 1
ATOM 796 N N . PHE A 1 100 ? 0.448 3.957 4.684 1 98.31 100 PHE A N 1
ATOM 797 C CA . PHE A 1 100 ? 1.225 5.18 4.523 1 98.31 100 PHE A CA 1
ATOM 798 C C . PHE A 1 100 ? 2.705 4.922 4.781 1 98.31 100 PHE A C 1
ATOM 800 O O . PHE A 1 100 ? 3.068 3.898 5.363 1 98.31 100 PHE A O 1
ATOM 807 N N . GLN A 1 101 ? 3.508 5.801 4.25 1 97.5 101 GLN A N 1
ATOM 808 C CA . GLN A 1 101 ? 4.957 5.832 4.434 1 97.5 101 GLN A CA 1
ATOM 809 C C . GLN A 1 101 ? 5.43 7.234 4.812 1 97.5 101 GLN A C 1
ATOM 811 O O . GLN A 1 101 ? 4.805 8.227 4.438 1 97.5 101 GLN A O 1
ATOM 816 N N . ILE A 1 102 ? 6.465 7.23 5.578 1 97.69 102 ILE A N 1
ATOM 817 C CA . ILE A 1 102 ? 7.125 8.492 5.875 1 97.69 102 ILE A CA 1
ATOM 818 C C . ILE A 1 102 ? 8.117 8.828 4.77 1 97.69 102 ILE A C 1
ATOM 820 O O . ILE A 1 102 ? 9.07 8.078 4.535 1 97.69 102 ILE A O 1
ATOM 824 N N . GLU A 1 103 ? 7.879 9.992 4.156 1 96.81 103 GLU A N 1
ATOM 825 C CA . GLU A 1 103 ? 8.727 10.352 3.02 1 96.81 103 GLU A CA 1
ATOM 826 C C . GLU A 1 103 ? 9.797 11.352 3.428 1 96.81 103 GLU A C 1
ATOM 828 O O . GLU A 1 103 ? 10.828 11.469 2.758 1 96.81 103 GLU A O 1
ATOM 833 N N . TYR A 1 104 ? 9.523 12.055 4.418 1 96.44 104 TYR A N 1
ATOM 834 C CA . TYR A 1 104 ? 10.438 13.062 4.922 1 96.44 104 TYR A CA 1
ATOM 835 C C . TYR A 1 104 ? 10.266 13.258 6.426 1 96.44 104 TYR A C 1
ATOM 837 O O . TYR A 1 104 ? 9.141 13.297 6.926 1 96.44 104 TYR A O 1
ATOM 845 N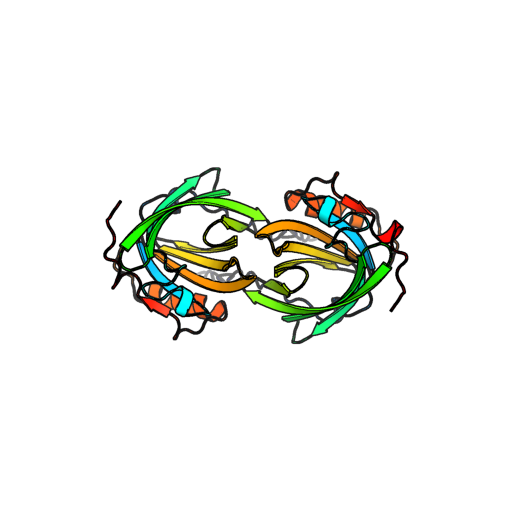 N . LEU A 1 105 ? 11.375 13.195 7.098 1 96.69 105 LEU A N 1
ATOM 846 C CA . LEU A 1 105 ? 11.383 13.438 8.539 1 96.69 105 LEU A CA 1
ATOM 847 C C . LEU A 1 105 ? 12.664 14.125 8.969 1 96.69 105 LEU A C 1
ATOM 849 O O . LEU A 1 105 ? 13.734 13.516 8.984 1 96.69 105 LEU A O 1
ATOM 853 N N . SER A 1 106 ? 12.477 15.367 9.242 1 93.88 106 SER A N 1
ATOM 854 C CA . SER A 1 106 ? 13.641 16.125 9.703 1 93.88 106 SER A CA 1
ATOM 855 C C . SER A 1 106 ? 13.219 17.438 10.344 1 93.88 106 SER A C 1
ATOM 857 O O . SER A 1 106 ? 12.32 18.125 9.844 1 93.88 106 SER A O 1
ATOM 859 N N . ASP A 1 107 ? 13.859 17.781 11.539 1 93.56 107 ASP A N 1
ATOM 860 C CA . ASP A 1 107 ? 13.773 19.109 12.141 1 93.56 107 ASP A CA 1
ATOM 861 C C . ASP A 1 107 ? 12.32 19.469 12.453 1 93.56 107 ASP A C 1
ATOM 863 O O . ASP A 1 107 ? 11.867 20.578 12.125 1 93.56 107 ASP A O 1
ATOM 867 N N . GLY A 1 108 ? 11.641 18.562 12.93 1 96 108 GLY A N 1
ATOM 868 C CA . GLY A 1 108 ? 10.289 18.828 13.383 1 96 108 GLY A CA 1
ATOM 869 C C . GLY A 1 108 ? 9.273 18.875 12.258 1 96 108 GLY A C 1
ATOM 870 O O . GLY A 1 108 ? 8.188 19.438 12.414 1 96 108 GLY A O 1
ATOM 871 N N . VAL A 1 109 ? 9.695 18.375 11.078 1 97.5 109 VAL A N 1
ATOM 872 C CA . VAL A 1 109 ? 8.797 18.297 9.93 1 97.5 109 VAL A CA 1
ATOM 873 C C . VAL A 1 109 ? 8.656 16.844 9.492 1 97.5 109 VAL A C 1
ATOM 875 O O . VAL A 1 109 ? 9.641 16.094 9.438 1 97.5 109 VAL A O 1
ATOM 878 N N . VAL A 1 110 ? 7.414 16.438 9.219 1 98 110 VAL A N 1
ATOM 879 C CA . VAL A 1 110 ? 7.191 15.109 8.672 1 98 110 VAL A CA 1
ATOM 880 C C . VAL A 1 110 ? 6.254 15.195 7.469 1 98 110 VAL A C 1
ATOM 882 O O . VAL A 1 110 ? 5.309 15.984 7.465 1 98 110 VAL A O 1
ATOM 885 N N . VAL A 1 111 ? 6.59 14.422 6.41 1 98.5 111 VAL A N 1
ATOM 886 C CA . VAL A 1 111 ? 5.707 14.258 5.258 1 98.5 111 VAL A CA 1
ATOM 887 C C . VAL A 1 111 ? 5.312 12.789 5.109 1 98.5 111 VAL A C 1
ATOM 889 O O . VAL A 1 111 ? 6.176 11.914 5.078 1 98.5 111 VAL A O 1
ATOM 892 N N . PHE A 1 112 ? 4.012 12.586 5.07 1 98.62 112 PHE A N 1
ATOM 893 C CA . PHE A 1 112 ? 3.461 11.258 4.828 1 98.62 112 PHE A CA 1
ATOM 894 C C . PHE A 1 112 ? 2.902 11.156 3.414 1 98.62 112 PHE A C 1
ATOM 896 O O . PHE A 1 112 ? 2.287 12.094 2.914 1 98.62 112 PHE A O 1
ATOM 903 N N . TYR A 1 113 ? 3.154 10.039 2.814 1 98.69 113 TYR A N 1
ATOM 904 C CA . TYR A 1 113 ? 2.344 9.586 1.689 1 98.69 113 TYR A CA 1
ATOM 905 C C . TYR A 1 113 ? 1.346 8.523 2.127 1 98.69 113 TYR A C 1
ATOM 907 O O . TYR A 1 113 ? 1.715 7.555 2.799 1 98.69 113 TYR A O 1
ATOM 915 N N . ASN A 1 114 ? 0.11 8.695 1.744 1 98.69 114 ASN A N 1
ATOM 916 C CA . ASN A 1 114 ? -0.963 7.832 2.225 1 98.69 114 ASN A CA 1
ATOM 917 C C . ASN A 1 114 ? -1.881 7.395 1.086 1 98.69 114 ASN A C 1
ATOM 919 O O . ASN A 1 114 ? -2.234 8.203 0.223 1 98.69 114 ASN A O 1
ATOM 923 N N . ILE A 1 115 ? -2.236 6.137 1.055 1 98.75 115 ILE A N 1
ATOM 924 C CA . ILE A 1 115 ? -3.271 5.574 0.193 1 98.75 115 ILE A CA 1
ATOM 925 C C . ILE A 1 115 ? -4.477 5.164 1.034 1 98.75 115 ILE A C 1
ATOM 927 O O . ILE A 1 115 ? -4.352 4.359 1.958 1 98.75 115 ILE A O 1
ATOM 931 N N . ASN A 1 116 ? -5.609 5.758 0.72 1 98.56 116 ASN A N 1
ATOM 932 C CA . ASN A 1 116 ? -6.863 5.387 1.37 1 98.56 116 ASN A CA 1
ATOM 933 C C . ASN A 1 116 ? -7.742 4.543 0.449 1 98.56 116 ASN A C 1
ATOM 935 O O . ASN A 1 116 ? -7.93 4.887 -0.72 1 98.56 116 ASN A O 1
ATOM 939 N N . VAL A 1 117 ? -8.148 3.436 0.948 1 98.44 117 VAL A N 1
ATOM 940 C CA . VAL A 1 117 ? -9.25 2.68 0.355 1 98.44 117 VAL A CA 1
ATOM 941 C C . VAL A 1 117 ? -10.492 2.805 1.229 1 98.44 117 VAL A C 1
ATOM 943 O O . VAL A 1 117 ? -10.586 2.18 2.289 1 98.44 117 VAL A O 1
ATOM 946 N N . ASP A 1 118 ? -11.453 3.539 0.707 1 97.56 118 ASP A N 1
ATOM 947 C CA . ASP A 1 118 ? -12.578 3.828 1.586 1 97.56 118 ASP A CA 1
ATOM 948 C C . ASP A 1 118 ? -13.625 2.713 1.527 1 97.56 118 ASP A C 1
ATOM 950 O O . ASP A 1 118 ? -13.398 1.683 0.886 1 97.56 118 ASP A O 1
ATOM 954 N N . GLY A 1 119 ? -14.711 2.861 2.244 1 95.25 119 GLY A N 1
ATOM 955 C CA . GLY A 1 119 ? -15.727 1.83 2.393 1 95.25 119 GLY A CA 1
ATOM 956 C C . GLY A 1 119 ? -16.391 1.448 1.081 1 95.25 119 GLY A C 1
ATOM 957 O O . GLY A 1 119 ? -16.984 0.375 0.969 1 95.25 119 GLY A O 1
ATOM 958 N N . ASN A 1 120 ? -16.234 2.266 0.112 1 94.69 120 ASN A N 1
ATOM 959 C CA . ASN A 1 120 ? -16.812 1.995 -1.197 1 94.69 120 ASN A CA 1
ATOM 960 C C . ASN A 1 120 ? -15.773 1.448 -2.172 1 94.69 120 ASN A C 1
ATOM 962 O O . ASN A 1 120 ? -16.078 1.213 -3.342 1 94.69 120 ASN A O 1
ATOM 966 N N . GLY A 1 121 ? -14.609 1.314 -1.693 1 94.88 121 GLY A N 1
ATOM 967 C CA . GLY A 1 121 ? -13.547 0.78 -2.533 1 94.88 121 GLY A CA 1
ATOM 968 C C . GLY A 1 121 ? -12.828 1.846 -3.336 1 94.88 121 GLY A C 1
ATOM 969 O O . GLY A 1 121 ? -11.945 1.534 -4.145 1 94.88 121 GLY A O 1
ATOM 970 N N . LYS A 1 122 ? -13.148 3.062 -3.127 1 96.62 122 LYS A N 1
ATOM 971 C CA . LYS A 1 122 ? -12.477 4.156 -3.822 1 96.62 122 LYS A CA 1
ATOM 972 C C . LYS A 1 122 ? -11.078 4.383 -3.258 1 96.62 122 LYS A C 1
ATOM 974 O O . LYS A 1 122 ? -10.891 4.434 -2.041 1 96.62 122 LYS A O 1
ATOM 979 N N . VAL A 1 123 ? -10.133 4.5 -4.176 1 98.12 123 VAL A N 1
ATOM 980 C CA . VAL A 1 123 ? -8.742 4.719 -3.789 1 98.12 123 VAL A CA 1
ATOM 981 C C . VAL A 1 123 ? -8.406 6.207 -3.889 1 98.12 123 VAL A C 1
ATOM 983 O O . VAL A 1 123 ? -8.719 6.855 -4.891 1 98.12 123 VAL A O 1
ATOM 986 N N . THR A 1 124 ? -7.812 6.762 -2.857 1 98.44 124 THR A N 1
ATOM 987 C CA . THR A 1 124 ? -7.332 8.141 -2.857 1 98.44 124 THR A CA 1
ATOM 988 C C . THR A 1 124 ? -5.875 8.203 -2.41 1 98.44 124 THR A C 1
ATOM 990 O O . THR A 1 124 ? -5.504 7.609 -1.395 1 98.44 124 THR A O 1
ATOM 993 N N . HIS A 1 125 ? -5.082 8.891 -3.193 1 98.75 125 HIS A N 1
ATOM 994 C CA . HIS A 1 125 ? -3.695 9.172 -2.838 1 98.75 125 HIS A CA 1
ATOM 995 C C . HIS A 1 125 ? -3.562 10.555 -2.203 1 98.75 125 HIS A C 1
ATOM 997 O O . HIS A 1 125 ? -4.184 11.516 -2.66 1 98.75 125 HIS A O 1
ATOM 1003 N N . MET A 1 126 ? -2.758 10.617 -1.124 1 98.81 126 MET A N 1
ATOM 1004 C CA . MET A 1 126 ? -2.639 11.898 -0.42 1 98.81 126 MET A CA 1
ATOM 1005 C C . MET A 1 126 ? -1.232 12.078 0.138 1 98.81 126 MET A C 1
ATOM 1007 O O . MET A 1 126 ? -0.543 11.102 0.431 1 98.81 126 MET A O 1
ATOM 1011 N N . THR A 1 127 ? -0.879 13.305 0.254 1 98.81 127 THR A N 1
ATOM 1012 C CA . THR A 1 127 ? 0.316 13.727 0.979 1 98.81 127 THR A CA 1
ATOM 1013 C C . THR A 1 127 ? -0.048 14.656 2.127 1 98.81 127 THR A C 1
ATOM 1015 O O . THR A 1 127 ? -0.939 15.5 1.991 1 98.81 127 THR A O 1
ATOM 1018 N N . VAL A 1 128 ? 0.601 14.461 3.25 1 98.81 128 VAL A N 1
ATOM 1019 C CA . VAL A 1 128 ? 0.344 15.281 4.43 1 98.81 128 VAL A CA 1
ATOM 1020 C C . VAL A 1 128 ? 1.661 15.82 4.984 1 98.81 128 VAL A C 1
ATOM 1022 O O . VAL A 1 128 ? 2.605 15.055 5.207 1 98.81 128 VAL A O 1
ATOM 1025 N N . LEU A 1 129 ? 1.714 17.078 5.152 1 98.75 129 LEU A N 1
ATOM 1026 C CA . LEU A 1 129 ? 2.822 17.719 5.852 1 98.75 129 LEU A CA 1
ATOM 1027 C C . LEU A 1 129 ? 2.4 18.172 7.246 1 98.75 129 LEU A C 1
ATOM 1029 O O . LEU A 1 129 ? 1.451 18.953 7.387 1 98.75 129 LEU A O 1
ATOM 1033 N N . ALA A 1 130 ? 3.094 17.719 8.227 1 98.44 130 ALA A N 1
ATOM 1034 C CA . ALA A 1 130 ? 2.9 18.156 9.609 1 98.44 130 ALA A CA 1
ATOM 1035 C C . ALA A 1 130 ? 4.184 18.75 10.18 1 98.44 130 ALA A C 1
ATOM 1037 O O . ALA A 1 130 ? 5.281 18.422 9.727 1 98.44 130 ALA A O 1
ATOM 1038 N N . SER A 1 131 ? 3.939 19.625 11.133 1 98.19 131 SER A N 1
ATOM 1039 C CA . SER A 1 131 ? 5.082 20.297 11.727 1 98.19 131 SER A CA 1
ATOM 1040 C C . SER A 1 131 ? 4.852 20.562 13.211 1 98.19 131 SER A C 1
ATOM 1042 O O . SER A 1 131 ? 3.717 20.781 13.641 1 98.19 131 SER A O 1
ATOM 1044 N N . LYS A 1 132 ? 5.949 20.516 13.906 1 96.44 132 LYS A N 1
ATOM 1045 C CA . LYS A 1 132 ? 5.91 20.875 15.328 1 96.44 132 LYS A CA 1
ATOM 1046 C C . LYS A 1 132 ? 5.855 22.375 15.523 1 96.44 132 LYS A C 1
ATOM 1048 O O . LYS A 1 132 ? 5.402 22.859 16.562 1 96.44 132 LYS A O 1
ATOM 1053 N N . GLU A 1 133 ? 6.289 23.047 14.484 1 91.69 133 GLU A N 1
ATOM 1054 C CA . GLU A 1 133 ? 6.188 24.5 14.438 1 91.69 133 GLU A CA 1
ATOM 1055 C C . GLU A 1 133 ? 5.258 24.953 13.32 1 91.69 133 GLU A C 1
ATOM 1057 O O . GLU A 1 133 ? 5.137 24.281 12.297 1 91.69 133 GLU A O 1
ATOM 1062 N N . ASP A 1 134 ? 4.625 26.125 13.469 1 83.62 134 ASP A N 1
ATOM 1063 C CA . ASP A 1 134 ? 3.619 26.531 12.5 1 83.62 134 ASP A CA 1
ATOM 1064 C C . ASP A 1 134 ? 4.258 27.297 11.344 1 83.62 134 ASP A C 1
ATOM 1066 O O . ASP A 1 134 ? 3.682 27.391 10.25 1 83.62 134 ASP A O 1
ATOM 1070 N N . ASN A 1 135 ? 5.426 27.828 11.547 1 84.06 135 ASN A N 1
ATOM 1071 C CA . ASN A 1 135 ? 6.059 28.594 10.484 1 84.06 135 ASN A CA 1
ATOM 1072 C C . ASN A 1 135 ? 7.09 27.766 9.727 1 84.06 135 ASN A C 1
ATOM 1074 O O . ASN A 1 135 ? 8.125 27.391 10.281 1 84.06 135 ASN A O 1
ATOM 1078 N N . LEU A 1 136 ? 6.715 27.516 8.438 1 89.62 136 LEU A N 1
ATOM 1079 C CA . LEU A 1 136 ? 7.602 26.703 7.605 1 89.62 136 LEU A CA 1
ATOM 1080 C C . LEU A 1 136 ? 8.445 27.594 6.691 1 89.62 136 LEU A C 1
ATOM 1082 O O . LEU A 1 136 ? 7.98 28.625 6.215 1 89.62 136 LEU A O 1
ATOM 1086 N N . SER A 1 137 ? 9.586 27.141 6.551 1 90.81 137 SER A N 1
ATOM 1087 C CA . SER A 1 137 ? 10.438 27.812 5.582 1 90.81 137 SER A CA 1
ATOM 1088 C C . SER A 1 137 ? 9.953 27.562 4.156 1 90.81 137 SER A C 1
ATOM 1090 O O . SER A 1 137 ? 9.211 26.625 3.902 1 90.81 137 SER A O 1
ATOM 1092 N N . GLU A 1 138 ? 10.383 28.406 3.348 1 93.81 138 GLU A N 1
ATOM 1093 C CA . GLU A 1 138 ? 10.078 28.25 1.929 1 93.81 138 GLU A CA 1
ATOM 1094 C C . GLU A 1 138 ? 10.641 26.953 1.38 1 93.81 138 GLU A C 1
ATOM 1096 O O . GLU A 1 138 ? 10.031 26.312 0.519 1 93.81 138 GLU A O 1
ATOM 1101 N N . GLU A 1 139 ? 11.711 26.547 1.914 1 95 139 GLU A N 1
ATOM 1102 C CA . GLU A 1 139 ? 12.359 25.312 1.471 1 95 139 GLU A CA 1
ATOM 1103 C C . GLU A 1 139 ? 11.492 24.094 1.769 1 95 139 GLU A C 1
ATOM 1105 O O . GLU A 1 139 ? 11.375 23.188 0.938 1 95 139 GLU A O 1
ATOM 1110 N N . VAL A 1 140 ? 10.898 24.141 2.867 1 96.12 140 VAL A N 1
ATOM 1111 C CA . VAL A 1 140 ? 10.047 23.016 3.262 1 96.12 140 VAL A CA 1
ATOM 1112 C C . VAL A 1 140 ? 8.797 22.984 2.379 1 96.12 140 VAL A C 1
ATOM 1114 O O . VAL A 1 140 ? 8.359 21.906 1.959 1 96.12 140 VAL A O 1
ATOM 1117 N N . HIS A 1 141 ? 8.273 24.141 2.096 1 96.19 141 HIS A N 1
ATOM 1118 C CA . HIS A 1 141 ? 7.129 24.219 1.197 1 96.19 141 HIS A CA 1
ATOM 1119 C C . HIS A 1 141 ? 7.461 23.641 -0.172 1 96.19 141 HIS A C 1
ATOM 1121 O O . HIS A 1 141 ? 6.684 22.844 -0.72 1 96.19 141 HIS A O 1
ATOM 1127 N N . LYS A 1 142 ? 8.539 23.984 -0.65 1 97 142 LYS A N 1
ATOM 1128 C CA . LYS A 1 142 ? 8.977 23.5 -1.958 1 97 142 LYS A CA 1
ATOM 1129 C C . LYS A 1 142 ? 9.18 22 -1.945 1 97 142 LYS A C 1
ATOM 1131 O O . LYS A 1 142 ? 8.781 21.297 -2.883 1 97 142 LYS A O 1
ATOM 1136 N N . LYS A 1 143 ? 9.812 21.594 -0.902 1 97.31 143 LYS A N 1
ATOM 1137 C CA . LYS A 1 143 ? 10.031 20.172 -0.762 1 97.31 143 LYS A CA 1
ATOM 1138 C C . LYS A 1 143 ? 8.711 19.406 -0.761 1 97.31 143 LYS A C 1
ATOM 1140 O O . LYS A 1 143 ? 8.578 18.359 -1.409 1 97.31 143 LYS A O 1
ATOM 1145 N N . PHE A 1 144 ? 7.746 19.938 -0.094 1 98.56 144 PHE A N 1
ATOM 1146 C CA . PHE A 1 144 ? 6.438 19.297 -0.038 1 98.56 144 PHE A CA 1
ATOM 1147 C C . PHE A 1 144 ? 5.793 19.266 -1.419 1 98.56 144 PHE A C 1
ATOM 1149 O O . PHE A 1 144 ? 5.234 18.25 -1.822 1 98.56 144 PHE A O 1
ATOM 1156 N N . GLU A 1 145 ? 5.887 20.281 -2.094 1 98.56 145 GLU A N 1
ATOM 1157 C CA . GLU A 1 145 ? 5.344 20.344 -3.447 1 98.56 145 GLU A CA 1
ATOM 1158 C C . GLU A 1 145 ? 6.008 19.312 -4.355 1 98.56 145 GLU A C 1
ATOM 1160 O O . GLU A 1 145 ? 5.324 18.609 -5.102 1 98.56 145 GLU A O 1
ATOM 1165 N N . GLU A 1 146 ? 7.258 19.234 -4.262 1 98.25 146 GLU A N 1
ATOM 1166 C CA . GLU A 1 146 ? 8.008 18.266 -5.07 1 98.25 146 GLU A CA 1
ATOM 1167 C C . GLU A 1 146 ? 7.578 16.844 -4.77 1 98.25 146 GLU A C 1
ATOM 1169 O O . GLU A 1 146 ? 7.312 16.062 -5.688 1 98.25 146 GLU A O 1
ATOM 1174 N N . LEU A 1 147 ? 7.508 16.531 -3.492 1 98.44 147 LEU A N 1
ATOM 1175 C CA . LEU A 1 147 ? 7.102 15.188 -3.09 1 98.44 147 LEU A CA 1
ATOM 1176 C C . LEU A 1 147 ? 5.68 14.883 -3.551 1 98.44 147 LEU A C 1
ATOM 1178 O O . LEU A 1 147 ? 5.391 13.773 -4 1 98.44 147 LEU A O 1
ATOM 1182 N N . THR A 1 148 ? 4.832 15.891 -3.469 1 98.75 148 THR A N 1
ATOM 1183 C CA . THR A 1 148 ? 3.441 15.734 -3.883 1 98.75 148 THR A CA 1
ATOM 1184 C C . THR A 1 148 ? 3.352 15.43 -5.375 1 98.75 148 THR A C 1
ATOM 1186 O O . THR A 1 148 ? 2.666 14.484 -5.777 1 98.75 148 THR A O 1
ATOM 1189 N N . VAL A 1 149 ? 4.098 16.141 -6.137 1 98.44 149 VAL A N 1
ATOM 1190 C CA . VAL A 1 149 ? 4.098 15.953 -7.582 1 98.44 149 VAL A CA 1
ATOM 1191 C C . VAL A 1 149 ? 4.73 14.602 -7.934 1 98.44 149 VAL A C 1
ATOM 1193 O O . VAL A 1 149 ? 4.242 13.891 -8.812 1 98.44 149 VAL A O 1
ATOM 1196 N N . GLU A 1 150 ? 5.777 14.258 -7.23 1 97 150 GLU A N 1
ATOM 1197 C CA . GLU A 1 150 ? 6.422 12.969 -7.438 1 97 150 GLU A CA 1
ATOM 1198 C C . GLU A 1 150 ? 5.453 11.82 -7.168 1 97 150 GLU A C 1
ATOM 1200 O O . GLU A 1 150 ? 5.59 10.742 -7.75 1 97 150 GLU A O 1
ATOM 1205 N N . ASN A 1 151 ? 4.504 12.094 -6.348 1 98 151 ASN A N 1
ATOM 1206 C CA . ASN A 1 151 ? 3.502 11.086 -6.008 1 98 151 ASN A CA 1
ATOM 1207 C C . ASN A 1 151 ? 2.281 11.18 -6.918 1 98 151 ASN A C 1
ATOM 1209 O O . ASN A 1 151 ? 1.209 10.68 -6.582 1 98 151 ASN A O 1
ATOM 1213 N N . ASN A 1 152 ? 2.438 11.883 -7.969 1 97.06 152 ASN A N 1
ATOM 1214 C CA . ASN A 1 152 ? 1.442 11.992 -9.031 1 97.06 152 ASN A CA 1
ATOM 1215 C C . ASN A 1 152 ? 0.198 12.734 -8.555 1 97.06 152 ASN A C 1
ATOM 1217 O O . ASN A 1 152 ? -0.919 12.406 -8.961 1 97.06 152 ASN A O 1
ATOM 1221 N N . ILE A 1 153 ? 0.363 13.586 -7.629 1 98.62 153 ILE A N 1
ATOM 1222 C CA . ILE A 1 153 ? -0.673 14.523 -7.191 1 98.62 153 ILE A CA 1
ATOM 1223 C C . ILE A 1 153 ? -0.357 15.922 -7.707 1 98.62 153 ILE A C 1
ATOM 1225 O O . ILE A 1 153 ? 0.737 16.438 -7.477 1 98.62 153 ILE A O 1
ATOM 1229 N N . PRO A 1 154 ? -1.287 16.469 -8.398 1 97.94 154 PRO A N 1
ATOM 1230 C CA . PRO A 1 154 ? -1.007 17.797 -8.93 1 97.94 154 PRO A CA 1
ATOM 1231 C C . PRO A 1 154 ? -0.762 18.828 -7.828 1 97.94 154 PRO A C 1
ATOM 1233 O O . PRO A 1 154 ? -1.428 18.812 -6.789 1 97.94 154 PRO A O 1
ATOM 1236 N N . LYS A 1 155 ? 0.141 19.734 -8.102 1 97.69 155 LYS A N 1
ATOM 1237 C CA . LYS A 1 155 ? 0.467 20.766 -7.125 1 97.69 155 LYS A CA 1
ATOM 1238 C C . LYS A 1 155 ? -0.743 21.656 -6.836 1 97.69 155 LYS A C 1
ATOM 1240 O O . LYS A 1 155 ? -0.89 22.172 -5.73 1 97.69 155 LYS A O 1
ATOM 1245 N N . GLU A 1 156 ? -1.633 21.828 -7.816 1 98.19 156 GLU A N 1
ATOM 1246 C CA . GLU A 1 156 ? -2.828 22.641 -7.656 1 98.19 156 GLU A CA 1
ATOM 1247 C C . GLU A 1 156 ? -3.783 22.047 -6.633 1 98.19 156 GLU A C 1
ATOM 1249 O O . GLU A 1 156 ? -4.719 22.703 -6.18 1 98.19 156 GLU A O 1
ATOM 1254 N N . ASN A 1 157 ? -3.5 20.797 -6.324 1 98.62 157 ASN A N 1
ATOM 1255 C CA . ASN A 1 157 ? -4.383 20.109 -5.387 1 98.62 157 ASN A CA 1
ATOM 1256 C C . ASN A 1 157 ? -3.889 20.234 -3.949 1 98.62 157 ASN A C 1
ATOM 1258 O O . ASN A 1 157 ? -4.449 19.641 -3.035 1 98.62 157 ASN A O 1
ATOM 1262 N N . ILE A 1 158 ? -2.893 21.016 -3.742 1 98.5 158 ILE A N 1
ATOM 1263 C CA . ILE A 1 158 ? -2.381 21.234 -2.395 1 98.5 158 ILE A CA 1
ATOM 1264 C C . ILE A 1 158 ? -3.254 22.25 -1.674 1 98.5 158 ILE A C 1
ATOM 1266 O O . ILE A 1 158 ? -3.639 23.266 -2.256 1 98.5 158 ILE A O 1
ATOM 1270 N N . ARG A 1 159 ? -3.621 21.969 -0.427 1 97.94 159 ARG A N 1
ATOM 1271 C CA . ARG A 1 159 ? -4.426 22.859 0.417 1 97.94 159 ARG A CA 1
ATOM 1272 C C . ARG A 1 159 ? -3.678 23.219 1.696 1 97.94 159 ARG A C 1
ATOM 1274 O O . ARG A 1 159 ? -2.998 22.375 2.285 1 97.94 159 ARG A O 1
ATOM 1281 N N . HIS A 1 160 ? -3.895 24.438 2.035 1 96 160 HIS A N 1
ATOM 1282 C CA . HIS A 1 160 ? -3.412 24.891 3.334 1 96 160 HIS A CA 1
ATOM 1283 C C . HIS A 1 160 ? -4.395 24.531 4.441 1 96 160 HIS A C 1
ATOM 1285 O O . HIS A 1 160 ? -5.422 25.203 4.609 1 96 160 HIS A O 1
ATOM 1291 N N . VAL A 1 161 ? -4.02 23.594 5.203 1 96.81 161 VAL A N 1
ATOM 1292 C CA . VAL A 1 161 ? -4.93 23.047 6.199 1 96.81 161 VAL A CA 1
ATOM 1293 C C . VAL A 1 161 ? -4.867 23.875 7.48 1 96.81 161 VAL A C 1
ATOM 1295 O O . VAL A 1 161 ? -5.891 24.109 8.117 1 96.81 161 VAL A O 1
ATOM 1298 N N . ILE A 1 162 ? -3.758 24.375 7.789 1 96 162 ILE A N 1
ATOM 1299 C CA . ILE A 1 162 ? -3.537 25.062 9.055 1 96 162 ILE A CA 1
ATOM 1300 C C . ILE A 1 162 ? -4.363 26.344 9.102 1 96 162 ILE A C 1
ATOM 1302 O O . ILE A 1 162 ? -4.801 26.766 10.172 1 96 162 ILE A O 1
ATOM 1306 N N . GLU A 1 163 ? -4.625 26.891 8.023 1 92.81 163 GLU A N 1
ATOM 1307 C CA . GLU A 1 163 ? -5.309 28.172 7.941 1 92.81 163 GLU A CA 1
ATOM 1308 C C . GLU A 1 163 ? -6.758 28.062 8.398 1 92.81 163 GLU A C 1
ATOM 1310 O O . GLU A 1 163 ? -7.355 29.047 8.844 1 92.81 163 GLU A O 1
ATOM 1315 N N . THR A 1 164 ? -7.246 26.875 8.25 1 93.25 164 THR A N 1
ATOM 1316 C CA . THR A 1 164 ? -8.648 26.703 8.609 1 93.25 164 THR A CA 1
ATOM 1317 C C . THR A 1 164 ? -8.797 25.797 9.82 1 93.25 164 THR A C 1
ATOM 1319 O O . THR A 1 164 ? -9.906 25.359 10.141 1 93.25 164 THR A O 1
ATOM 1322 N N . ASP A 1 165 ? -7.711 25.453 10.422 1 95.06 165 ASP A N 1
ATOM 1323 C CA . ASP A 1 165 ? -7.762 24.625 11.625 1 95.06 165 ASP A CA 1
ATOM 1324 C C . ASP A 1 165 ? -8.227 25.453 12.828 1 95.06 165 ASP A C 1
ATOM 1326 O O . ASP A 1 165 ? -7.473 26.25 13.367 1 95.06 165 ASP A O 1
ATOM 1330 N N . ASN A 1 166 ? -9.438 25.25 13.242 1 94.88 166 ASN A N 1
ATOM 1331 C CA . ASN A 1 166 ? -9.992 25.906 14.422 1 94.88 166 ASN A CA 1
ATOM 1332 C C . ASN A 1 166 ? -10.391 24.906 15.5 1 94.88 166 ASN A C 1
ATOM 1334 O O . ASN A 1 166 ? -11.234 25.188 16.344 1 94.88 166 ASN A O 1
ATOM 1338 N N . CYS A 1 167 ? -9.859 23.688 15.398 1 96.38 167 CYS A N 1
ATOM 1339 C CA . CYS A 1 167 ? -10.117 22.656 16.406 1 96.38 167 CYS A CA 1
ATOM 1340 C C . CYS A 1 167 ? -9.289 22.906 17.656 1 96.38 167 CYS A C 1
ATOM 1342 O O . CYS A 1 167 ? -8.312 23.656 17.625 1 96.38 167 CYS A O 1
ATOM 1344 N N . PRO A 1 168 ? -9.727 22.25 18.781 1 94.5 168 PRO A N 1
ATOM 1345 C CA . PRO A 1 168 ? -9.023 22.453 20.047 1 94.5 168 PRO A CA 1
ATOM 1346 C C . PRO A 1 168 ? -7.59 21.938 20.031 1 94.5 168 PRO A C 1
ATOM 1348 O O . PRO A 1 168 ? -7.27 21.047 19.219 1 94.5 168 PRO A O 1
ATOM 1351 N N . ASP A 1 169 ? -6.797 22.625 20.797 1 84.19 169 ASP A N 1
ATOM 1352 C CA . ASP A 1 169 ? -5.453 22.094 20.969 1 84.19 169 ASP A CA 1
ATOM 1353 C C . ASP A 1 169 ? -5.477 20.844 21.859 1 84.19 169 ASP A C 1
ATOM 1355 O O . ASP A 1 169 ? -6.527 20.469 22.375 1 84.19 169 ASP A O 1
ATOM 1359 N N . VAL A 1 170 ? -4.246 20.156 22.031 1 66.25 170 VAL A N 1
ATOM 1360 C CA . VAL A 1 170 ? -4.152 18.922 22.812 1 66.25 170 VAL A CA 1
ATOM 1361 C C . VAL A 1 170 ? -4.766 19.156 24.203 1 66.25 170 VAL A C 1
ATOM 1363 O O . VAL A 1 170 ? -4.707 20.266 24.734 1 66.25 170 VAL A O 1
ATOM 1366 N N . MET B 1 1 ? 50.188 21.141 -1.899 1 28.66 1 MET B N 1
ATOM 1367 C CA . MET B 1 1 ? 49.188 20.562 -2.812 1 28.66 1 MET B CA 1
ATOM 1368 C C . MET B 1 1 ? 47.875 20.266 -2.09 1 28.66 1 MET B C 1
ATOM 1370 O O . MET B 1 1 ? 47.875 19.562 -1.075 1 28.66 1 MET B O 1
ATOM 1374 N N . LYS B 1 2 ? 46.938 21.25 -2.119 1 38.19 2 LYS B N 1
ATOM 1375 C CA . LYS B 1 2 ? 45.625 21.219 -1.469 1 38.19 2 LYS B CA 1
ATOM 1376 C C . LYS B 1 2 ? 44.781 20.047 -1.965 1 38.19 2 LYS B C 1
ATOM 1378 O O . LYS B 1 2 ? 44.562 19.891 -3.17 1 38.19 2 LYS B O 1
ATOM 1383 N N . THR B 1 3 ? 44.812 18.953 -1.307 1 36.72 3 THR B N 1
ATOM 1384 C CA . THR B 1 3 ? 44 17.766 -1.583 1 36.72 3 THR B CA 1
ATOM 1385 C C . THR B 1 3 ? 42.5 18.141 -1.647 1 36.72 3 THR B C 1
ATOM 1387 O O . THR B 1 3 ? 41.938 18.672 -0.682 1 36.72 3 THR B O 1
ATOM 1390 N N . PHE B 1 4 ? 42.156 18.594 -2.818 1 38.34 4 PHE B N 1
ATOM 1391 C CA . PHE B 1 4 ? 40.719 18.734 -3.125 1 38.34 4 PHE B CA 1
ATOM 1392 C C . PHE B 1 4 ? 40 17.406 -2.887 1 38.34 4 PHE B C 1
ATOM 1394 O O . PHE B 1 4 ? 40.219 16.438 -3.611 1 38.34 4 PHE B O 1
ATOM 1401 N N . LEU B 1 5 ? 39.75 17.094 -1.664 1 32.19 5 LEU B N 1
ATOM 1402 C CA . LEU B 1 5 ? 38.844 15.984 -1.373 1 32.19 5 LEU B CA 1
ATOM 1403 C C . LEU B 1 5 ? 37.531 16.156 -2.096 1 32.19 5 LEU B C 1
ATOM 1405 O O . LEU B 1 5 ? 36.812 17.125 -1.843 1 32.19 5 LEU B O 1
ATOM 1409 N N . LEU B 1 6 ? 37.531 15.852 -3.369 1 32.41 6 LEU B N 1
ATOM 1410 C CA . LEU B 1 6 ? 36.25 15.734 -4.078 1 32.41 6 LEU B CA 1
ATOM 1411 C C . LEU B 1 6 ? 35.281 14.852 -3.307 1 32.41 6 LEU B C 1
ATOM 1413 O O . LEU B 1 6 ? 35.5 13.648 -3.16 1 32.41 6 LEU B O 1
ATOM 1417 N N . ALA B 1 7 ? 34.719 15.367 -2.277 1 32.88 7 ALA B N 1
ATOM 1418 C CA . ALA B 1 7 ? 33.562 14.695 -1.677 1 32.88 7 ALA B CA 1
ATOM 1419 C C . ALA B 1 7 ? 32.5 14.383 -2.725 1 32.88 7 ALA B C 1
ATOM 1421 O O . ALA B 1 7 ? 31.859 15.297 -3.244 1 32.88 7 ALA B O 1
ATOM 1422 N N . LEU B 1 8 ? 32.812 13.438 -3.635 1 33.66 8 LEU B N 1
ATOM 1423 C CA . LEU B 1 8 ? 31.734 12.93 -4.48 1 33.66 8 LEU B CA 1
ATOM 1424 C C . LEU B 1 8 ? 30.516 12.562 -3.646 1 33.66 8 LEU B C 1
ATOM 1426 O O . LEU B 1 8 ? 30.578 11.648 -2.82 1 33.66 8 LEU B O 1
ATOM 1430 N N . GLY B 1 9 ? 29.828 13.57 -3.223 1 29.69 9 GLY B N 1
ATOM 1431 C CA . GLY B 1 9 ? 28.516 13.297 -2.668 1 29.69 9 GLY B CA 1
ATOM 1432 C C . GLY B 1 9 ? 27.766 12.195 -3.408 1 29.69 9 GLY B C 1
ATOM 1433 O O . GLY B 1 9 ? 27.406 12.367 -4.574 1 29.69 9 GLY B O 1
ATOM 1434 N N . PHE B 1 10 ? 28.156 10.898 -3.244 1 32.88 10 PHE B N 1
ATOM 1435 C CA . PHE B 1 10 ? 27.359 9.773 -3.723 1 32.88 10 PHE B CA 1
ATOM 1436 C C . PHE B 1 10 ? 25.891 9.984 -3.389 1 32.88 10 PHE B C 1
ATOM 1438 O O . PHE B 1 10 ? 25.484 9.883 -2.225 1 32.88 10 PHE B O 1
ATOM 1445 N N . SER B 1 11 ? 25.266 10.945 -4.035 1 29.2 11 SER B N 1
ATOM 1446 C CA . SER B 1 11 ? 23.812 10.867 -3.998 1 29.2 11 SER B CA 1
ATOM 1447 C C . SER B 1 11 ? 23.328 9.43 -4.191 1 29.2 11 SER B C 1
ATOM 1449 O O . SER B 1 11 ? 23.594 8.812 -5.223 1 29.2 11 SER B O 1
ATOM 1451 N N . LEU B 1 12 ? 23.484 8.555 -3.186 1 31.84 12 LEU B N 1
ATOM 1452 C CA . LEU B 1 12 ? 22.781 7.281 -3.238 1 31.84 12 LEU B CA 1
ATOM 1453 C C . LEU B 1 12 ? 21.406 7.449 -3.9 1 31.84 12 LEU B C 1
ATOM 1455 O O . LEU B 1 12 ? 20.469 7.926 -3.27 1 31.84 12 LEU B O 1
ATOM 1459 N N . ILE B 1 13 ? 21.406 7.977 -5.113 1 33.53 13 ILE B N 1
ATOM 1460 C CA . ILE B 1 13 ? 20.141 7.789 -5.809 1 33.53 13 ILE B CA 1
ATOM 1461 C C . ILE B 1 13 ? 19.672 6.344 -5.641 1 33.53 13 ILE B C 1
ATOM 1463 O O . ILE B 1 13 ? 20.328 5.41 -6.102 1 33.53 13 ILE B O 1
ATOM 1467 N N . CYS B 1 14 ? 19.359 5.859 -4.41 1 37.75 14 CYS B N 1
ATOM 1468 C CA . CYS B 1 14 ? 18.562 4.637 -4.375 1 37.75 14 CYS B CA 1
ATOM 1469 C C . CYS B 1 14 ? 17.547 4.613 -5.508 1 37.75 14 CYS B C 1
ATOM 1471 O O . CYS B 1 14 ? 16.5 5.266 -5.422 1 37.75 14 CYS B O 1
ATOM 1473 N N . ALA B 1 15 ? 17.984 4.625 -6.758 1 39.38 15 ALA B N 1
ATOM 1474 C CA . ALA B 1 15 ? 17.156 4.473 -7.945 1 39.38 15 ALA B CA 1
ATOM 1475 C C . ALA B 1 15 ? 16.141 3.352 -7.762 1 39.38 15 ALA B C 1
ATOM 1477 O O . ALA B 1 15 ? 16.453 2.293 -7.219 1 39.38 15 ALA B O 1
ATOM 1478 N N . SER B 1 16 ? 14.945 3.588 -7.566 1 50.84 16 SER B N 1
ATOM 1479 C CA . SER B 1 16 ? 13.906 2.566 -7.711 1 50.84 16 SER B CA 1
ATOM 1480 C C . SER B 1 16 ? 14.242 1.595 -8.836 1 50.84 16 SER B C 1
ATOM 1482 O O . SER B 1 16 ? 14.727 2.004 -9.891 1 50.84 16 SER B O 1
ATOM 1484 N N . SER B 1 17 ? 14.75 0.422 -8.539 1 59.56 17 SER B N 1
ATOM 1485 C CA . SER B 1 17 ? 15.078 -0.583 -9.547 1 59.56 17 SER B CA 1
ATOM 1486 C C . SER B 1 17 ? 14.023 -0.626 -10.648 1 59.56 17 SER B C 1
ATOM 1488 O O . SER B 1 17 ? 12.828 -0.774 -10.367 1 59.56 17 SER B O 1
ATOM 1490 N N . GLN B 1 18 ? 14.289 -0.014 -11.766 1 80 18 GLN B N 1
ATOM 1491 C CA . GLN B 1 18 ? 13.43 -0.048 -12.938 1 80 18 GLN B CA 1
ATOM 1492 C C . GLN B 1 18 ? 13.141 -1.484 -13.367 1 80 18 GLN B C 1
ATOM 1494 O O . GLN B 1 18 ? 14.055 -2.303 -13.477 1 80 18 GLN B O 1
ATOM 1499 N N . VAL B 1 19 ? 11.914 -1.859 -13.344 1 90 19 VAL B N 1
ATOM 1500 C CA . VAL B 1 19 ? 11.461 -3.156 -13.836 1 90 19 VAL B CA 1
ATOM 1501 C C . VAL B 1 19 ? 11.68 -3.244 -15.344 1 90 19 VAL B C 1
ATOM 1503 O O . VAL B 1 19 ? 11.273 -2.348 -16.078 1 90 19 VAL B O 1
ATOM 1506 N N . ASP B 1 20 ? 12.422 -4.258 -15.797 1 92.81 20 ASP B N 1
ATOM 1507 C CA . ASP B 1 20 ? 12.586 -4.508 -17.219 1 92.81 20 ASP B CA 1
ATOM 1508 C C . ASP B 1 20 ? 11.359 -5.219 -17.797 1 92.81 20 ASP B C 1
ATOM 1510 O O . ASP B 1 20 ? 11.117 -6.387 -17.5 1 92.81 20 ASP B O 1
ATOM 1514 N N . PRO B 1 21 ? 10.711 -4.535 -18.703 1 95.94 21 PRO B N 1
ATOM 1515 C CA . PRO B 1 21 ? 9.477 -5.121 -19.234 1 95.94 21 PRO B CA 1
ATOM 1516 C C . PRO B 1 21 ? 9.711 -6.477 -19.906 1 95.94 21 PRO B C 1
ATOM 1518 O O . PRO B 1 21 ? 8.852 -7.359 -19.828 1 95.94 21 PRO B O 1
ATOM 1521 N N . ALA B 1 22 ? 10.742 -6.672 -20.562 1 95.75 22 ALA B N 1
ATOM 1522 C CA . ALA B 1 22 ? 11.016 -7.91 -21.281 1 95.75 22 ALA B CA 1
ATOM 1523 C C . ALA B 1 22 ? 11.148 -9.094 -20.328 1 95.75 22 ALA B C 1
ATOM 1525 O O . ALA B 1 22 ? 10.82 -10.227 -20.688 1 95.75 22 ALA B O 1
ATOM 1526 N N . GLU B 1 23 ? 11.656 -8.781 -19.188 1 96.06 23 GLU B N 1
ATOM 1527 C CA . GLU B 1 23 ? 11.82 -9.844 -18.188 1 96.06 23 GLU B CA 1
ATOM 1528 C C . GLU B 1 23 ? 10.477 -10.266 -17.609 1 96.06 23 GLU B C 1
ATOM 1530 O O . GLU B 1 23 ? 10.297 -11.43 -17.234 1 96.06 23 GLU B O 1
ATOM 1535 N N . VAL B 1 24 ? 9.57 -9.375 -17.594 1 98 24 VAL B N 1
ATOM 1536 C CA . VAL B 1 24 ? 8.273 -9.617 -16.953 1 98 24 VAL B CA 1
ATOM 1537 C C . VAL B 1 24 ? 7.305 -10.203 -17.984 1 98 24 VAL B C 1
ATOM 1539 O O . VAL B 1 24 ? 6.52 -11.102 -17.656 1 98 24 VAL B O 1
ATOM 1542 N N . THR B 1 25 ? 7.359 -9.727 -19.172 1 98.31 25 THR B N 1
ATOM 1543 C CA . THR B 1 25 ? 6.426 -10.148 -20.219 1 98.31 25 THR B CA 1
ATOM 1544 C C . THR B 1 25 ? 6.652 -11.609 -20.594 1 98.31 25 THR B C 1
ATOM 1546 O O . THR B 1 25 ? 7.793 -12.031 -20.812 1 98.31 25 THR B O 1
ATOM 1549 N N . GLY B 1 26 ? 5.578 -12.383 -20.641 1 97.94 26 GLY B N 1
ATOM 1550 C CA . GLY B 1 26 ? 5.684 -13.781 -21.016 1 97.94 26 GLY B CA 1
ATOM 1551 C C . GLY B 1 26 ? 4.668 -14.664 -20.312 1 97.94 26 GLY B C 1
ATOM 1552 O O . GLY B 1 26 ? 3.758 -14.172 -19.656 1 97.94 26 GLY B O 1
ATOM 1553 N N . ASP B 1 27 ? 4.797 -15.914 -20.562 1 97.81 27 ASP B N 1
ATOM 1554 C CA . ASP B 1 27 ? 3.922 -16.906 -19.953 1 97.81 27 ASP B CA 1
ATOM 1555 C C . ASP B 1 27 ? 4.477 -17.359 -18.594 1 97.81 27 ASP B C 1
ATOM 1557 O O . ASP B 1 27 ? 5.68 -17.594 -18.469 1 97.81 27 ASP B O 1
ATOM 1561 N N . TRP B 1 28 ? 3.582 -17.391 -17.656 1 97.69 28 TRP B N 1
ATOM 1562 C CA . TRP B 1 28 ? 3.953 -17.719 -16.281 1 97.69 28 TRP B CA 1
ATOM 1563 C C . TRP B 1 28 ? 3.002 -18.75 -15.688 1 97.69 28 TRP B C 1
ATOM 1565 O O . TRP B 1 28 ? 1.829 -18.812 -16.062 1 97.69 28 TRP B O 1
ATOM 1575 N N . HIS B 1 29 ? 3.539 -19.5 -14.758 1 97.81 29 HIS B N 1
ATOM 1576 C CA . HIS B 1 29 ? 2.711 -20.328 -13.883 1 97.81 29 HIS B CA 1
ATOM 1577 C C . HIS B 1 29 ? 2.918 -19.969 -12.414 1 97.81 29 HIS B C 1
ATOM 1579 O O . HIS B 1 29 ? 4.047 -19.719 -11.984 1 97.81 29 HIS B O 1
ATOM 1585 N N . THR B 1 30 ? 1.806 -19.906 -11.742 1 98 30 THR B N 1
ATOM 1586 C CA . THR B 1 30 ? 1.898 -19.734 -10.297 1 98 30 THR B CA 1
ATOM 1587 C C . THR B 1 30 ? 2.367 -21.031 -9.633 1 98 30 THR B C 1
ATOM 1589 O O . THR B 1 30 ? 1.737 -22.078 -9.789 1 98 30 THR B O 1
ATOM 1592 N N . ILE B 1 31 ? 3.434 -20.953 -8.875 1 98.25 31 ILE B N 1
ATOM 1593 C CA . ILE B 1 31 ? 4.008 -22.172 -8.297 1 98.25 31 ILE B CA 1
ATOM 1594 C C . ILE B 1 31 ? 3.648 -22.266 -6.816 1 98.25 31 ILE B C 1
ATOM 1596 O O . ILE B 1 31 ? 3.062 -23.25 -6.375 1 98.25 31 ILE B O 1
ATOM 1600 N N . LEU B 1 32 ? 3.943 -21.203 -6.082 1 98.19 32 LEU B N 1
ATOM 1601 C CA . LEU B 1 32 ? 3.695 -21.125 -4.645 1 98.19 32 LEU B CA 1
ATOM 1602 C C . LEU B 1 32 ? 2.98 -19.828 -4.285 1 98.19 32 LEU B C 1
ATOM 1604 O O . LEU B 1 32 ? 3.158 -18.812 -4.957 1 98.19 32 LEU B O 1
ATOM 1608 N N . MET B 1 33 ? 2.205 -19.906 -3.279 1 98.75 33 MET B N 1
ATOM 1609 C CA . MET B 1 33 ? 1.619 -18.719 -2.668 1 98.75 33 MET B CA 1
ATOM 1610 C C . MET B 1 33 ? 1.664 -18.812 -1.146 1 98.75 33 MET B C 1
ATOM 1612 O O . MET B 1 33 ? 1.537 -19.906 -0.581 1 98.75 33 MET B O 1
ATOM 1616 N N . GLY B 1 34 ? 1.9 -17.719 -0.496 1 98.81 34 GLY B N 1
ATOM 1617 C CA . GLY B 1 34 ? 1.724 -17.547 0.938 1 98.81 34 GLY B CA 1
ATOM 1618 C C . GLY B 1 34 ? 0.761 -16.422 1.291 1 98.81 34 GLY B C 1
ATOM 1619 O O . GLY B 1 34 ? 0.679 -15.422 0.58 1 98.81 34 GLY B O 1
ATOM 1620 N N . ALA B 1 35 ? 0.001 -16.594 2.361 1 98.88 35 ALA B N 1
ATOM 1621 C CA . ALA B 1 35 ? -0.907 -15.555 2.82 1 98.88 35 ALA B CA 1
ATOM 1622 C C . ALA B 1 35 ? -1.104 -15.625 4.332 1 98.88 35 ALA B C 1
ATOM 1624 O O . ALA B 1 35 ? -0.937 -16.688 4.938 1 98.88 35 ALA B O 1
ATOM 1625 N N . ASP B 1 36 ? -1.404 -14.523 4.887 1 98.38 36 ASP B N 1
ATOM 1626 C CA . ASP B 1 36 ? -1.692 -14.555 6.32 1 98.38 36 ASP B CA 1
ATOM 1627 C C . ASP B 1 36 ? -3.082 -15.125 6.59 1 98.38 36 ASP B C 1
ATOM 1629 O O . ASP B 1 36 ? -3.346 -15.641 7.676 1 98.38 36 ASP B O 1
ATOM 1633 N N . ASP B 1 37 ? -3.984 -15.078 5.625 1 98 37 ASP B N 1
ATOM 1634 C CA . ASP B 1 37 ? -5.289 -15.727 5.629 1 98 37 ASP B CA 1
ATOM 1635 C C . ASP B 1 37 ? -5.332 -16.875 4.621 1 98 37 ASP B C 1
ATOM 1637 O O . ASP B 1 37 ? -5.535 -16.656 3.426 1 98 37 ASP B O 1
ATOM 1641 N N . LEU B 1 38 ? -5.285 -18.031 5.102 1 97.75 38 LEU B N 1
ATOM 1642 C CA . LEU B 1 38 ? -5.16 -19.219 4.258 1 97.75 38 LEU B CA 1
ATOM 1643 C C . LEU B 1 38 ? -6.414 -19.422 3.42 1 97.75 38 LEU B C 1
ATOM 1645 O O . LEU B 1 38 ? -6.348 -19.969 2.314 1 97.75 38 LEU B O 1
ATOM 1649 N N . GLU B 1 39 ? -7.48 -19.047 3.943 1 96.62 39 GLU B N 1
ATOM 1650 C CA . GLU B 1 39 ? -8.734 -19.234 3.215 1 96.62 39 GLU B CA 1
ATOM 1651 C C . GLU B 1 39 ? -8.703 -18.516 1.87 1 96.62 39 GLU B C 1
ATOM 1653 O O . GLU B 1 39 ? -9.258 -19.016 0.884 1 96.62 39 GLU B O 1
ATOM 1658 N N . LYS B 1 40 ? -7.996 -17.453 1.807 1 96.88 40 LYS B N 1
ATOM 1659 C CA . LYS B 1 40 ? -7.938 -16.625 0.604 1 96.88 40 LYS B CA 1
ATOM 1660 C C . LYS B 1 40 ? -7.18 -17.328 -0.516 1 96.88 40 LYS B C 1
ATOM 1662 O O . LYS B 1 40 ? -7.395 -17.047 -1.695 1 96.88 40 LYS B O 1
ATOM 1667 N N . ILE B 1 41 ? -6.32 -18.25 -0.103 1 97.75 41 ILE B N 1
ATOM 1668 C CA . ILE B 1 41 ? -5.512 -18.875 -1.146 1 97.75 41 ILE B CA 1
ATOM 1669 C C . ILE B 1 41 ? -5.734 -20.391 -1.143 1 97.75 41 ILE B C 1
ATOM 1671 O O . ILE B 1 41 ? -4.941 -21.141 -1.71 1 97.75 41 ILE B O 1
ATOM 1675 N N . SER B 1 42 ? -6.742 -20.828 -0.48 1 95.31 42 SER B N 1
ATOM 1676 C CA . SER B 1 42 ? -7.129 -22.234 -0.583 1 95.31 42 SER B CA 1
ATOM 1677 C C . SER B 1 42 ? -7.535 -22.594 -2.01 1 95.31 42 SER B C 1
ATOM 1679 O O . SER B 1 42 ? -7.582 -21.719 -2.883 1 95.31 42 SER B O 1
ATOM 1681 N N . GLU B 1 43 ? -7.766 -23.828 -2.236 1 92.81 43 GLU B N 1
ATOM 1682 C CA . GLU B 1 43 ? -8.016 -24.312 -3.588 1 92.81 43 GLU B CA 1
ATOM 1683 C C . GLU B 1 43 ? -9.125 -23.531 -4.27 1 92.81 43 GLU B C 1
ATOM 1685 O O . GLU B 1 43 ? -9.062 -23.25 -5.469 1 92.81 43 GLU B O 1
ATOM 1690 N N . TYR B 1 44 ? -10.102 -23.062 -3.541 1 92.94 44 TYR B N 1
ATOM 1691 C CA . TYR B 1 44 ? -11.203 -22.312 -4.117 1 92.94 44 TYR B CA 1
ATOM 1692 C C . TYR B 1 44 ? -11.25 -20.891 -3.553 1 92.94 44 TYR B C 1
ATOM 1694 O O . TYR B 1 44 ? -12.289 -20.234 -3.582 1 92.94 44 TYR B O 1
ATOM 1702 N N . GLY B 1 45 ? -10.117 -20.5 -3.004 1 95.25 45 GLY B N 1
ATOM 1703 C CA . GLY B 1 45 ? -10.016 -19.156 -2.453 1 95.25 45 GLY B CA 1
ATOM 1704 C C . GLY B 1 45 ? -10.047 -18.078 -3.516 1 95.25 45 GLY B C 1
ATOM 1705 O O . GLY B 1 45 ? -9.539 -18.266 -4.621 1 95.25 45 GLY B O 1
ATOM 1706 N N . GLU B 1 46 ? -10.516 -16.953 -3.174 1 94.38 46 GLU B N 1
ATOM 1707 C CA . GLU B 1 46 ? -10.758 -15.875 -4.117 1 94.38 46 GLU B CA 1
ATOM 1708 C C . GLU B 1 46 ? -9.453 -15.305 -4.652 1 94.38 46 GLU B C 1
ATOM 1710 O O . GLU B 1 46 ? -9.422 -14.719 -5.734 1 94.38 46 GLU B O 1
ATOM 1715 N N . MET B 1 47 ? -8.398 -15.523 -3.863 1 97.25 47 MET B N 1
ATOM 1716 C CA . MET B 1 47 ? -7.133 -14.906 -4.262 1 97.25 47 MET B CA 1
ATOM 1717 C C . MET B 1 47 ? -6.133 -15.961 -4.715 1 97.25 47 MET B C 1
ATOM 1719 O O . MET B 1 47 ? -4.926 -15.703 -4.758 1 97.25 47 MET B O 1
ATOM 1723 N N . ARG B 1 48 ? -6.59 -17.109 -4.961 1 97.19 48 ARG B N 1
ATOM 1724 C CA . ARG B 1 48 ? -5.703 -18.109 -5.535 1 97.19 48 ARG B CA 1
ATOM 1725 C C . ARG B 1 48 ? -5.57 -17.922 -7.043 1 97.19 48 ARG B C 1
ATOM 1727 O O . ARG B 1 48 ? -6.477 -18.281 -7.801 1 97.19 48 ARG B O 1
ATOM 1734 N N . PHE B 1 49 ? -4.418 -17.422 -7.434 1 96.25 49 PHE B N 1
ATOM 1735 C CA . PHE B 1 49 ? -4.164 -17.062 -8.82 1 96.25 49 PHE B CA 1
ATOM 1736 C C . PHE B 1 49 ? -3.438 -18.188 -9.555 1 96.25 49 PHE B C 1
ATOM 1738 O O . PHE B 1 49 ? -2.488 -18.766 -9.023 1 96.25 49 PHE B O 1
ATOM 1745 N N . HIS B 1 50 ? -3.949 -18.453 -10.742 1 98.06 50 HIS B N 1
ATOM 1746 C CA . HIS B 1 50 ? -3.225 -19.297 -11.688 1 98.06 50 HIS B CA 1
ATOM 1747 C C . HIS B 1 50 ? -2.801 -18.5 -12.914 1 98.06 50 HIS B C 1
ATOM 1749 O O . HIS B 1 50 ? -3.537 -18.422 -13.906 1 98.06 50 HIS B O 1
ATOM 1755 N N . TYR B 1 51 ? -1.607 -17.969 -12.82 1 98.38 51 TYR B N 1
ATOM 1756 C CA . TYR B 1 51 ? -1.124 -17.078 -13.867 1 98.38 51 TYR B CA 1
ATOM 1757 C C . TYR B 1 51 ? -0.943 -17.812 -15.18 1 98.38 51 TYR B C 1
ATOM 1759 O O . TYR B 1 51 ? -0.609 -19 -15.188 1 98.38 51 TYR B O 1
ATOM 1767 N N . ARG B 1 52 ? -1.152 -17.062 -16.297 1 98.44 52 ARG B N 1
ATOM 1768 C CA . ARG B 1 52 ? -0.902 -17.609 -17.625 1 98.44 52 ARG B CA 1
ATOM 1769 C C . ARG B 1 52 ? -0.029 -16.656 -18.453 1 98.44 52 ARG B C 1
ATOM 1771 O O . ARG B 1 52 ? 0.87 -17.109 -19.156 1 98.44 52 ARG B O 1
ATOM 1778 N N . HIS B 1 53 ? -0.324 -15.352 -18.266 1 98.56 53 HIS B N 1
ATOM 1779 C CA . HIS B 1 53 ? 0.452 -14.406 -19.062 1 98.56 53 HIS B CA 1
ATOM 1780 C C . HIS B 1 53 ? 0.543 -13.055 -18.359 1 98.56 53 HIS B C 1
ATOM 1782 O O . HIS B 1 53 ? -0.448 -12.562 -17.828 1 98.56 53 HIS B O 1
ATOM 1788 N N . LEU B 1 54 ? 1.722 -12.555 -18.344 1 98.69 54 LEU B N 1
ATOM 1789 C CA . LEU B 1 54 ? 1.952 -11.18 -17.922 1 98.69 54 LEU B CA 1
ATOM 1790 C C . LEU B 1 54 ? 2.475 -10.336 -19.094 1 98.69 54 LEU B C 1
ATOM 1792 O O . LEU B 1 54 ? 3.344 -10.789 -19.844 1 98.69 54 LEU B O 1
ATOM 1796 N N . ASP B 1 55 ? 1.91 -9.219 -19.297 1 98.62 55 ASP B N 1
ATOM 1797 C CA . ASP B 1 55 ? 2.391 -8.242 -20.266 1 98.62 55 ASP B CA 1
ATOM 1798 C C . ASP B 1 55 ? 2.836 -6.953 -19.578 1 98.62 55 ASP B C 1
ATOM 1800 O O . ASP B 1 55 ? 2.035 -6.289 -18.922 1 98.62 55 ASP B O 1
ATOM 1804 N N . CYS B 1 56 ? 4.059 -6.676 -19.609 1 98.25 56 CYS B N 1
ATOM 1805 C CA . CYS B 1 56 ? 4.625 -5.469 -19.016 1 98.25 56 CYS B CA 1
ATOM 1806 C C . CYS B 1 56 ? 4.934 -4.426 -20.078 1 98.25 56 CYS B C 1
ATOM 1808 O O . CYS B 1 56 ? 5.621 -4.719 -21.062 1 98.25 56 CYS B O 1
ATOM 1810 N N . SER B 1 57 ? 4.359 -3.316 -19.906 1 97.62 57 SER B N 1
ATOM 1811 C CA . SER B 1 57 ? 4.473 -2.271 -20.922 1 97.62 57 SER B CA 1
ATOM 1812 C C . SER B 1 57 ? 4.711 -0.907 -20.281 1 97.62 57 SER B C 1
ATOM 1814 O O . SER B 1 57 ? 4.898 -0.807 -19.078 1 97.62 57 SER B O 1
ATOM 1816 N N . ASP B 1 58 ? 4.879 0.18 -21.156 1 96.19 58 ASP B N 1
ATOM 1817 C CA . ASP B 1 58 ? 5.055 1.564 -20.719 1 96.19 58 ASP B CA 1
ATOM 1818 C C . ASP B 1 58 ? 6.254 1.701 -19.781 1 96.19 58 ASP B C 1
ATOM 1820 O O . ASP B 1 58 ? 6.125 2.225 -18.688 1 96.19 58 ASP B O 1
ATOM 1824 N N . GLY B 1 59 ? 7.352 1.079 -20.203 1 94.56 59 GLY B N 1
ATOM 1825 C CA . GLY B 1 59 ? 8.578 1.187 -19.438 1 94.56 59 GLY B CA 1
ATOM 1826 C C . GLY B 1 59 ? 8.484 0.526 -18.062 1 94.56 59 GLY B C 1
ATOM 1827 O O . GLY B 1 59 ? 9.164 0.942 -17.125 1 94.56 59 GLY B O 1
ATOM 1828 N N . GLY B 1 60 ? 7.598 -0.385 -17.875 1 96.69 60 GLY B N 1
ATOM 1829 C CA . GLY B 1 60 ? 7.473 -1.105 -16.625 1 96.69 60 GLY B CA 1
ATOM 1830 C C . GLY B 1 60 ? 6.395 -0.537 -15.711 1 96.69 60 GLY B C 1
ATOM 1831 O O . GLY B 1 60 ? 6.188 -1.029 -14.602 1 96.69 60 GLY B O 1
ATOM 1832 N N . LYS B 1 61 ? 5.668 0.41 -16.188 1 96.81 61 LYS B N 1
ATOM 1833 C CA . LYS B 1 61 ? 4.691 1.091 -15.344 1 96.81 61 LYS B CA 1
ATOM 1834 C C . LYS B 1 61 ? 3.342 0.379 -15.383 1 96.81 61 LYS B C 1
ATOM 1836 O O . LYS B 1 61 ? 2.463 0.656 -14.562 1 96.81 61 LYS B O 1
ATOM 1841 N N . LYS B 1 62 ? 3.238 -0.517 -16.391 1 98.19 62 LYS B N 1
ATOM 1842 C CA . LYS B 1 62 ? 2.004 -1.285 -16.531 1 98.19 62 LYS B CA 1
ATOM 1843 C C . LYS B 1 62 ? 2.293 -2.781 -16.594 1 98.19 62 LYS B C 1
ATOM 1845 O O . LYS B 1 62 ? 3.248 -3.207 -17.25 1 98.19 62 LYS B O 1
ATOM 1850 N N . ILE B 1 63 ? 1.52 -3.537 -15.859 1 98.69 63 ILE B N 1
ATOM 1851 C CA . ILE B 1 63 ? 1.545 -4.992 -15.961 1 98.69 63 ILE B CA 1
ATOM 1852 C C . ILE B 1 63 ? 0.119 -5.527 -16.078 1 98.69 63 ILE B C 1
ATOM 1854 O O . ILE B 1 63 ? -0.695 -5.336 -15.164 1 98.69 63 ILE B O 1
ATOM 1858 N N . ASP B 1 64 ? -0.141 -6.141 -17.141 1 98.75 64 ASP B N 1
ATOM 1859 C CA . ASP B 1 64 ? -1.416 -6.816 -17.359 1 98.75 64 ASP B CA 1
ATOM 1860 C C . ASP B 1 64 ? -1.311 -8.305 -17.031 1 98.75 64 ASP B C 1
ATOM 1862 O O . ASP B 1 64 ? -0.344 -8.969 -17.422 1 98.75 64 ASP B O 1
ATOM 1866 N N . PHE B 1 65 ? -2.301 -8.766 -16.344 1 98.75 65 PHE B N 1
ATOM 1867 C CA . PHE B 1 65 ? -2.309 -10.164 -15.906 1 98.75 65 PHE B CA 1
ATOM 1868 C C . PHE B 1 65 ? -3.424 -10.938 -16.594 1 98.75 65 PHE B C 1
ATOM 1870 O O . PHE B 1 65 ? -4.57 -10.484 -16.641 1 98.75 65 PHE B O 1
ATOM 1877 N N . THR B 1 66 ? -3.08 -12 -17.109 1 98.69 66 THR B N 1
ATOM 1878 C CA . THR B 1 66 ? -4.039 -13.039 -17.453 1 98.69 66 THR B CA 1
ATOM 1879 C C . THR B 1 66 ? -3.906 -14.242 -16.531 1 98.69 66 THR B C 1
ATOM 1881 O O . THR B 1 66 ? -2.812 -14.781 -16.359 1 98.69 66 THR B O 1
ATOM 1884 N N . PHE B 1 67 ? -5.055 -14.609 -15.969 1 98.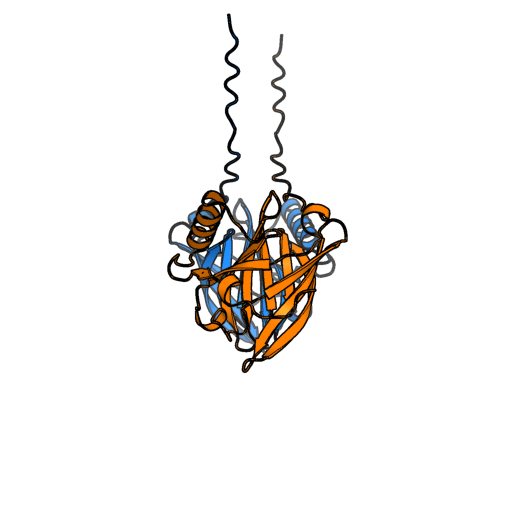44 67 PHE B N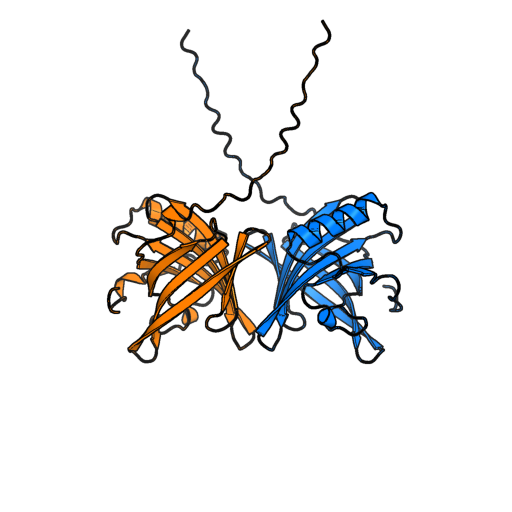 1
ATOM 1885 C CA . PHE B 1 67 ? -4.98 -15.703 -15.008 1 98.44 67 PHE B CA 1
ATOM 1886 C C . PHE B 1 67 ? -6.336 -16.391 -14.867 1 98.44 67 PHE B C 1
ATOM 1888 O O . PHE B 1 67 ? -7.348 -15.891 -15.359 1 98.44 67 PHE B O 1
ATOM 1895 N N . TYR B 1 68 ? -6.238 -17.547 -14.219 1 97.88 68 TYR B N 1
ATOM 1896 C CA . TYR B 1 68 ? -7.449 -18.25 -13.828 1 97.88 68 TYR B CA 1
ATOM 1897 C C . TYR B 1 68 ? -7.641 -18.219 -12.312 1 97.88 68 TYR B C 1
ATOM 1899 O O . TYR B 1 68 ? -6.664 -18.25 -11.562 1 97.88 68 TYR B O 1
ATOM 1907 N N . SER B 1 69 ? -8.805 -18.156 -11.914 1 96.75 69 SER B N 1
ATOM 1908 C CA . SER B 1 69 ? -9.25 -18.453 -10.555 1 96.75 69 SER B CA 1
ATOM 1909 C C . SER B 1 69 ? -10.391 -19.453 -10.555 1 96.75 69 SER B C 1
ATOM 1911 O O . SER B 1 69 ? -11.234 -19.453 -11.453 1 96.75 69 SER B O 1
ATOM 1913 N N . LYS B 1 70 ? -10.391 -20.281 -9.547 1 94.81 70 LYS B N 1
ATOM 1914 C CA . LYS B 1 70 ? -11.422 -21.312 -9.484 1 94.81 70 LYS B CA 1
ATOM 1915 C C . LYS B 1 70 ? -12.562 -20.891 -8.562 1 94.81 70 LYS B C 1
ATOM 1917 O O . LYS B 1 70 ? -12.328 -20.391 -7.469 1 94.81 70 LYS B O 1
ATOM 1922 N N . SER B 1 71 ? -13.672 -20.938 -9.055 1 87.19 71 SER B N 1
ATOM 1923 C CA . SER B 1 71 ? -14.883 -20.75 -8.266 1 87.19 71 SER B CA 1
ATOM 1924 C C . SER B 1 71 ? -15.875 -21.875 -8.508 1 87.19 71 SER B C 1
ATOM 1926 O O . SER B 1 71 ? -16.172 -22.203 -9.664 1 87.19 71 SER B O 1
ATOM 1928 N N . ASN B 1 72 ? -16.328 -22.484 -7.355 1 84.56 72 ASN B N 1
ATOM 1929 C CA . ASN B 1 72 ? -17.266 -23.594 -7.418 1 84.56 72 ASN B CA 1
ATOM 1930 C C . ASN B 1 72 ? -16.766 -24.703 -8.344 1 84.56 72 ASN B C 1
ATOM 1932 O O . ASN B 1 72 ? -17.516 -25.203 -9.188 1 84.56 72 ASN B O 1
ATOM 1936 N N . GLY B 1 73 ? -15.508 -24.938 -8.422 1 82.06 73 GLY B N 1
ATOM 1937 C CA . GLY B 1 73 ? -14.922 -26.031 -9.164 1 82.06 73 GLY B CA 1
ATOM 1938 C C . GLY B 1 73 ? -14.633 -25.688 -10.617 1 82.06 73 GLY B C 1
ATOM 1939 O O . GLY B 1 73 ? -14.086 -26.516 -11.359 1 82.06 73 GLY B O 1
ATOM 1940 N N . GLU B 1 74 ? -14.969 -24.531 -11.016 1 92.69 74 GLU B N 1
ATOM 1941 C CA . GLU B 1 74 ? -14.766 -24.141 -12.406 1 92.69 74 GLU B CA 1
ATOM 1942 C C . GLU B 1 74 ? -13.648 -23.109 -12.531 1 92.69 74 GLU B C 1
ATOM 1944 O O . GLU B 1 74 ? -13.531 -22.219 -11.688 1 92.69 74 GLU B O 1
ATOM 1949 N N . CYS B 1 75 ? -12.906 -23.297 -13.578 1 96.44 75 CYS B N 1
ATOM 1950 C CA . CYS B 1 75 ? -11.875 -22.328 -13.914 1 96.44 75 CYS B CA 1
ATOM 1951 C C . CYS B 1 75 ? -12.469 -21.109 -14.609 1 96.44 75 CYS B C 1
ATOM 1953 O O . CYS B 1 75 ? -13.117 -21.234 -15.648 1 96.44 75 CYS B O 1
ATOM 1955 N N . GLN B 1 76 ? -12.258 -20.047 -14 1 96.44 76 GLN B N 1
ATOM 1956 C CA . GLN B 1 76 ? -12.672 -18.797 -14.625 1 96.44 76 GLN B CA 1
ATOM 1957 C C . GLN B 1 76 ? -11.461 -17.938 -15.008 1 96.44 76 GLN B C 1
ATOM 1959 O O . GLN B 1 76 ? -10.57 -17.719 -14.188 1 96.44 76 GLN B O 1
ATOM 1964 N N . LYS B 1 77 ? -11.5 -17.469 -16.234 1 97.25 77 LYS B N 1
ATOM 1965 C CA . LYS B 1 77 ? -10.398 -16.656 -16.75 1 97.25 77 LYS B CA 1
ATOM 1966 C C . LYS B 1 77 ? -10.617 -15.18 -16.469 1 97.25 77 LYS B C 1
ATOM 1968 O O . LYS B 1 77 ? -11.719 -14.664 -16.641 1 97.25 77 LYS B O 1
ATOM 1973 N N . PHE B 1 78 ? -9.5 -14.508 -16.078 1 97.88 78 PHE B N 1
ATOM 1974 C CA . PHE B 1 78 ? -9.555 -13.078 -15.805 1 97.88 78 PHE B CA 1
ATOM 1975 C C . PHE B 1 78 ? -8.43 -12.336 -16.516 1 97.88 78 PHE B C 1
ATOM 1977 O O . PHE B 1 78 ? -7.367 -12.914 -16.766 1 97.88 78 PHE B O 1
ATOM 1984 N N . PHE B 1 79 ? -8.68 -11.125 -16.859 1 98.5 79 PHE B N 1
ATOM 1985 C CA . PHE B 1 79 ? -7.711 -10.148 -17.375 1 98.5 79 PHE B CA 1
ATOM 1986 C C . PHE B 1 79 ? -7.777 -8.859 -16.578 1 98.5 79 PHE B C 1
ATOM 1988 O O . PHE B 1 79 ? -8.836 -8.227 -16.484 1 98.5 79 PHE B O 1
ATOM 1995 N N . VAL B 1 80 ? -6.637 -8.57 -15.93 1 98.56 80 VAL B N 1
ATOM 1996 C CA . VAL B 1 80 ? -6.633 -7.34 -15.141 1 98.56 80 VAL B CA 1
ATOM 1997 C C . VAL B 1 80 ? -5.414 -6.496 -15.5 1 98.56 80 VAL B C 1
ATOM 1999 O O . VAL B 1 80 ? -4.387 -7.031 -15.93 1 98.56 80 VAL B O 1
ATOM 2002 N N . ARG B 1 81 ? -5.543 -5.238 -15.375 1 98.62 81 ARG B N 1
ATOM 2003 C CA . ARG B 1 81 ? -4.488 -4.277 -15.688 1 98.62 81 ARG B CA 1
ATOM 2004 C C . ARG B 1 81 ? -4.039 -3.533 -14.43 1 98.62 81 ARG B C 1
ATOM 2006 O O . ARG B 1 81 ? -4.863 -3.154 -13.594 1 98.62 81 ARG B O 1
ATOM 2013 N N . SER B 1 82 ? -2.783 -3.414 -14.336 1 98.56 82 SER B N 1
ATOM 2014 C CA . SER B 1 82 ? -2.23 -2.693 -13.195 1 98.56 82 SER B CA 1
ATOM 2015 C C . SER B 1 82 ? -1.384 -1.507 -13.648 1 98.56 82 SER B C 1
ATOM 2017 O O . SER B 1 82 ? -0.954 -1.448 -14.797 1 98.56 82 SER B O 1
ATOM 2019 N N . SER B 1 83 ? -1.248 -0.572 -12.797 1 97.38 83 SER B N 1
ATOM 2020 C CA . SER B 1 83 ? -0.376 0.577 -13.023 1 97.38 83 SER B CA 1
ATOM 2021 C C . SER B 1 83 ? 0.493 0.858 -11.805 1 97.38 83 SER B C 1
ATOM 2023 O O . SER B 1 83 ? 0.041 0.709 -10.664 1 97.38 83 SER B O 1
ATOM 2025 N N . LYS B 1 84 ? 1.58 1.289 -12.102 1 96.69 84 LYS B N 1
ATOM 2026 C CA . LYS B 1 84 ? 2.553 1.586 -11.055 1 96.69 84 LYS B CA 1
ATOM 2027 C C . LYS B 1 84 ? 2.316 2.973 -10.461 1 96.69 84 LYS B C 1
ATOM 2029 O O . LYS B 1 84 ? 2.229 3.959 -11.188 1 96.69 84 LYS B O 1
ATOM 2034 N N . GLY B 1 85 ? 2.152 2.979 -9.156 1 94.44 85 GLY B N 1
ATOM 2035 C CA . GLY B 1 85 ? 2.104 4.238 -8.43 1 94.44 85 GLY B CA 1
ATOM 2036 C C . GLY B 1 85 ? 3.42 4.594 -7.766 1 94.44 85 GLY B C 1
ATOM 2037 O O . GLY B 1 85 ? 4.473 4.082 -8.148 1 94.44 85 GLY B O 1
ATOM 2038 N N . PRO B 1 86 ? 3.334 5.531 -6.871 1 92.75 86 PRO B N 1
ATOM 2039 C CA . PRO B 1 86 ? 4.527 5.906 -6.109 1 92.75 86 PRO B CA 1
ATOM 2040 C C . PRO B 1 86 ? 5.125 4.73 -5.336 1 92.75 86 PRO B C 1
ATOM 2042 O O . PRO B 1 86 ? 4.41 3.779 -5.004 1 92.75 86 PRO B O 1
ATOM 2045 N N . HIS B 1 87 ? 6.453 4.801 -5.105 1 91.94 87 HIS B N 1
ATOM 2046 C CA . HIS B 1 87 ? 7.195 3.857 -4.281 1 91.94 87 HIS B CA 1
ATOM 2047 C C . HIS B 1 87 ? 7.156 2.453 -4.875 1 91.94 87 HIS B C 1
ATOM 2049 O O . HIS B 1 87 ? 7.125 1.464 -4.141 1 91.94 87 HIS B O 1
ATOM 2055 N N . ASP B 1 88 ? 6.953 2.393 -6.18 1 92.56 88 ASP B N 1
ATOM 2056 C CA . ASP B 1 88 ? 6.988 1.162 -6.965 1 92.56 88 ASP B CA 1
ATOM 2057 C C . ASP B 1 88 ? 5.855 0.219 -6.559 1 92.56 88 ASP B C 1
ATOM 2059 O O . ASP B 1 88 ? 6.02 -1.003 -6.59 1 92.56 88 ASP B O 1
ATOM 2063 N N . ILE B 1 89 ? 4.809 0.839 -6.059 1 96.69 89 ILE B N 1
ATOM 2064 C CA . ILE B 1 89 ? 3.635 0.053 -5.703 1 96.69 89 ILE B CA 1
ATOM 2065 C C . ILE B 1 89 ? 2.66 0.023 -6.875 1 96.69 89 ILE B C 1
ATOM 2067 O O . ILE B 1 89 ? 2.203 1.071 -7.34 1 96.69 89 ILE B O 1
ATOM 2071 N N . TYR B 1 90 ? 2.379 -1.201 -7.352 1 97.94 90 TYR B N 1
ATOM 2072 C CA . TYR B 1 90 ? 1.366 -1.366 -8.391 1 97.94 90 TYR B CA 1
ATOM 2073 C C . TYR B 1 90 ? -0.027 -1.465 -7.781 1 97.94 90 TYR B C 1
ATOM 2075 O O . TYR B 1 90 ? -0.192 -1.984 -6.672 1 97.94 90 TYR B O 1
ATOM 2083 N N . GLU B 1 91 ? -0.982 -0.968 -8.547 1 98.44 91 GLU B N 1
ATOM 2084 C CA . GLU B 1 91 ? -2.383 -1.049 -8.148 1 98.44 91 GLU B CA 1
ATOM 2085 C C . GLU B 1 91 ? -3.215 -1.789 -9.195 1 98.44 91 GLU B C 1
ATOM 2087 O O . GLU B 1 91 ? -3.027 -1.592 -10.398 1 98.44 91 GLU B O 1
ATOM 2092 N N . VAL B 1 92 ? -4.066 -2.654 -8.688 1 98.44 92 VAL B N 1
ATOM 2093 C CA . VAL B 1 92 ? -4.922 -3.4 -9.602 1 98.44 92 VAL B CA 1
ATOM 2094 C C . VAL B 1 92 ? -6.246 -3.732 -8.914 1 98.44 92 VAL B C 1
ATOM 2096 O O . VAL B 1 92 ? -6.27 -4.035 -7.715 1 98.44 92 VAL B O 1
ATOM 2099 N N . LYS B 1 93 ? -7.328 -3.627 -9.672 1 98 93 LYS B N 1
ATOM 2100 C CA . LYS B 1 93 ? -8.648 -3.975 -9.148 1 98 93 LYS B CA 1
ATOM 2101 C C . LYS B 1 93 ? -9.008 -5.422 -9.477 1 98 93 LYS B C 1
ATOM 2103 O O . LYS B 1 93 ? -9.109 -5.793 -10.648 1 98 93 LYS B O 1
ATOM 2108 N N . TYR B 1 94 ? -9.18 -6.223 -8.492 1 98.12 94 TYR B N 1
ATOM 2109 C CA . TYR B 1 94 ? -9.648 -7.605 -8.547 1 98.12 94 TYR B CA 1
ATOM 2110 C C . TYR B 1 94 ? -10.078 -8.086 -7.164 1 98.12 94 TYR B C 1
ATOM 2112 O O . TYR B 1 94 ? -9.25 -8.195 -6.254 1 98.12 94 TYR B O 1
ATOM 2120 N N . LYS B 1 95 ? -11.367 -8.367 -7.047 1 97.06 95 LYS B N 1
ATOM 2121 C CA . LYS B 1 95 ? -11.922 -8.758 -5.754 1 97.06 95 LYS B CA 1
ATOM 2122 C C . LYS B 1 95 ? -11.453 -7.816 -4.648 1 97.06 95 LYS B C 1
ATOM 2124 O O . LYS B 1 95 ? -10.969 -8.258 -3.607 1 97.06 95 LYS B O 1
ATOM 2129 N N . GLY B 1 96 ? -11.719 -6.496 -4.977 1 97.81 96 GLY B N 1
ATOM 2130 C CA . GLY B 1 96 ? -11.234 -5.418 -4.133 1 97.81 96 GLY B CA 1
ATOM 2131 C C . GLY B 1 96 ? -10.039 -4.688 -4.719 1 97.81 96 GLY B C 1
ATOM 2132 O O . GLY B 1 96 ? -9.836 -4.699 -5.934 1 97.81 96 GLY B O 1
ATOM 2133 N N . GLN B 1 97 ? -9.336 -3.98 -3.859 1 98.56 97 GLN B N 1
ATOM 2134 C CA . GLN B 1 97 ? -8.133 -3.273 -4.281 1 98.56 97 GLN B CA 1
ATOM 2135 C C . GLN B 1 97 ? -6.879 -4.062 -3.928 1 98.56 97 GLN B C 1
ATOM 2137 O O . GLN B 1 97 ? -6.785 -4.641 -2.84 1 98.56 97 GLN B O 1
ATOM 2142 N N . ASN B 1 98 ? -5.984 -4.148 -4.883 1 98.5 98 ASN B N 1
ATOM 2143 C CA . ASN B 1 98 ? -4.711 -4.824 -4.668 1 98.5 98 ASN B CA 1
ATOM 2144 C C . ASN B 1 98 ? -3.531 -3.883 -4.902 1 98.5 98 ASN B C 1
ATOM 2146 O O . ASN B 1 98 ? -3.535 -3.098 -5.852 1 98.5 98 ASN B O 1
ATOM 2150 N N . PHE B 1 99 ? -2.604 -3.963 -4.02 1 98.5 99 PHE B N 1
ATOM 2151 C CA . PHE B 1 99 ? -1.33 -3.26 -4.102 1 98.5 99 PHE B CA 1
ATOM 2152 C C . PHE B 1 99 ? -0.165 -4.242 -4.055 1 98.5 99 PHE B C 1
ATOM 2154 O O . PHE B 1 99 ? -0.064 -5.047 -3.127 1 98.5 99 PHE B O 1
ATOM 2161 N N . PHE B 1 100 ? 0.688 -4.172 -5.098 1 98.31 100 PHE B N 1
ATOM 2162 C CA . PHE B 1 100 ? 1.73 -5.191 -5.066 1 98.31 100 PHE B CA 1
ATOM 2163 C C . PHE B 1 100 ? 3.066 -4.613 -5.52 1 98.31 100 PHE B C 1
ATOM 2165 O O . PHE B 1 100 ? 3.109 -3.543 -6.129 1 98.31 100 PHE B O 1
ATOM 2172 N N . GLN B 1 101 ? 4.109 -5.285 -5.113 1 97.44 101 GLN B N 1
ATOM 2173 C CA . GLN B 1 101 ? 5.488 -4.996 -5.496 1 97.44 101 GLN B CA 1
ATOM 2174 C C . GLN B 1 101 ? 6.211 -6.258 -5.957 1 97.44 101 GLN B C 1
ATOM 2176 O O . GLN B 1 101 ? 5.883 -7.363 -5.512 1 97.44 101 GLN B O 1
ATOM 2181 N N . ILE B 1 102 ? 7.102 -6.035 -6.859 1 97.69 102 ILE B N 1
ATOM 2182 C CA . ILE B 1 102 ? 7.984 -7.125 -7.262 1 97.69 102 ILE B CA 1
ATOM 2183 C C . ILE B 1 102 ? 9.172 -7.215 -6.305 1 97.69 102 ILE B C 1
ATOM 2185 O O . ILE B 1 102 ? 9.953 -6.27 -6.195 1 97.69 102 ILE B O 1
ATOM 2189 N N . GLU B 1 103 ? 9.281 -8.383 -5.691 1 96.81 103 GLU B N 1
ATOM 2190 C CA . GLU B 1 103 ? 10.328 -8.523 -4.684 1 96.81 103 GLU B CA 1
ATOM 2191 C C . GLU B 1 103 ? 11.539 -9.266 -5.25 1 96.81 103 GLU B C 1
ATOM 2193 O O . GLU B 1 103 ? 12.648 -9.148 -4.727 1 96.81 103 GLU B O 1
ATOM 2198 N N . TYR B 1 104 ? 11.281 -10.023 -6.184 1 96.44 104 TYR B N 1
ATOM 2199 C CA . TYR B 1 104 ? 12.328 -10.812 -6.82 1 96.44 104 TYR B CA 1
ATOM 2200 C C . TYR B 1 104 ? 12 -11.07 -8.289 1 96.44 104 TYR B C 1
ATOM 2202 O O . TYR B 1 104 ? 10.852 -11.375 -8.625 1 96.44 104 TYR B O 1
ATOM 2210 N N . LEU B 1 105 ? 12.961 -10.781 -9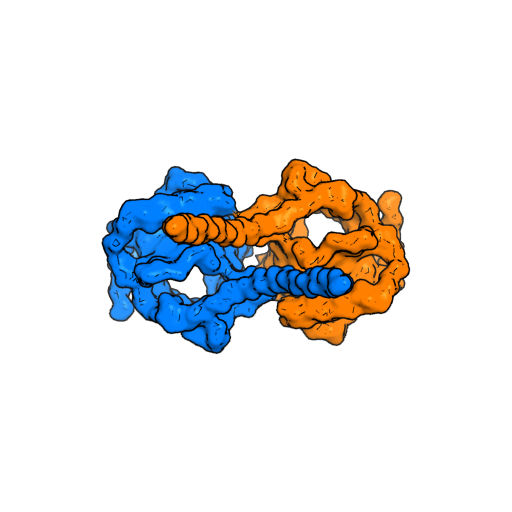.109 1 96.56 105 LEU B N 1
ATOM 2211 C CA . LEU B 1 105 ? 12.812 -11.039 -10.539 1 96.56 105 LEU B CA 1
ATOM 2212 C C . LEU B 1 105 ? 14.156 -11.43 -11.156 1 96.56 105 LEU B C 1
ATOM 2214 O O . LEU B 1 105 ? 15.047 -10.594 -11.305 1 96.56 105 LEU B O 1
ATOM 2218 N N . SER B 1 106 ? 14.211 -12.68 -11.414 1 93.81 106 SER B N 1
ATOM 2219 C CA . SER B 1 106 ? 15.438 -13.164 -12.039 1 93.81 106 SER B CA 1
ATOM 2220 C C . SER B 1 106 ? 15.242 -14.547 -12.641 1 93.81 106 SER B C 1
ATOM 2222 O O . SER B 1 106 ? 14.602 -15.406 -12.039 1 93.81 106 SER B O 1
ATOM 2224 N N . ASP B 1 107 ? 15.781 -14.75 -13.914 1 93.38 107 ASP B N 1
ATOM 2225 C CA . ASP B 1 107 ? 15.906 -16.078 -14.523 1 93.38 107 ASP B CA 1
ATOM 2226 C C . ASP B 1 107 ? 14.547 -16.75 -14.641 1 93.38 107 ASP B C 1
ATOM 2228 O O . ASP B 1 107 ? 14.398 -17.922 -14.281 1 93.38 107 ASP B O 1
ATOM 2232 N N . GLY B 1 108 ? 13.617 -16.031 -15 1 95.88 108 GLY B N 1
ATOM 2233 C CA . GLY B 1 108 ? 12.305 -16.594 -15.273 1 95.88 108 GLY B CA 1
ATOM 2234 C C . GLY B 1 108 ? 11.492 -16.859 -14.016 1 95.88 108 GLY B C 1
ATOM 2235 O O . GLY B 1 108 ? 10.547 -17.656 -14.039 1 95.88 108 GLY B O 1
ATOM 2236 N N . VAL B 1 109 ? 11.953 -16.25 -12.906 1 97.44 109 VAL B N 1
ATOM 2237 C CA . VAL B 1 109 ? 11.219 -16.359 -11.648 1 97.44 109 VAL B CA 1
ATOM 2238 C C . VAL B 1 109 ? 10.82 -14.969 -11.164 1 97.44 109 VAL B C 1
ATOM 2240 O O . VAL B 1 109 ? 11.617 -14.023 -11.227 1 97.44 109 VAL B O 1
ATOM 2243 N N . VAL B 1 110 ? 9.562 -14.859 -10.734 1 98 110 VAL B N 1
ATOM 2244 C CA . VAL B 1 110 ? 9.133 -13.602 -10.141 1 98 110 VAL B CA 1
ATOM 2245 C C . VAL B 1 110 ? 8.406 -13.875 -8.82 1 98 110 VAL B C 1
ATOM 2247 O O . VAL B 1 110 ? 7.676 -14.859 -8.703 1 98 110 VAL B O 1
ATOM 2250 N N . VAL B 1 111 ? 8.703 -13.023 -7.805 1 98.5 111 VAL B N 1
ATOM 2251 C CA . VAL B 1 111 ? 7.977 -13.047 -6.543 1 98.5 111 VAL B CA 1
ATOM 2252 C C . VAL B 1 111 ? 7.289 -11.703 -6.32 1 98.5 111 VAL B C 1
ATOM 2254 O O . VAL B 1 111 ? 7.934 -10.648 -6.387 1 98.5 111 VAL B O 1
ATOM 2257 N N . PHE B 1 112 ? 6 -11.781 -6.098 1 98.56 112 PHE B N 1
ATOM 2258 C CA . PHE B 1 112 ? 5.203 -10.609 -5.762 1 98.56 112 PHE B CA 1
ATOM 2259 C C . PHE B 1 112 ? 4.832 -10.609 -4.285 1 98.56 112 PHE B C 1
ATOM 2261 O O . PHE B 1 112 ? 4.516 -11.656 -3.719 1 98.56 112 PHE B O 1
ATOM 2268 N N . TYR B 1 113 ? 4.914 -9.461 -3.705 1 98.69 113 TYR B N 1
ATOM 2269 C CA . TYR B 1 113 ? 4.188 -9.188 -2.473 1 98.69 113 TYR B CA 1
ATOM 2270 C C . TYR B 1 113 ? 2.926 -8.375 -2.752 1 98.69 113 TYR B C 1
ATOM 2272 O O . TYR B 1 113 ? 2.973 -7.367 -3.459 1 98.69 113 TYR B O 1
ATOM 2280 N N . ASN B 1 114 ? 1.818 -8.812 -2.209 1 98.69 114 ASN B N 1
ATOM 2281 C CA . ASN B 1 114 ? 0.524 -8.219 -2.521 1 98.69 114 ASN B CA 1
ATOM 2282 C C . ASN B 1 114 ? -0.3 -7.977 -1.261 1 98.69 114 ASN B C 1
ATOM 2284 O O . ASN B 1 114 ? -0.345 -8.828 -0.37 1 98.69 114 ASN B O 1
ATOM 2288 N N . ILE B 1 115 ? -0.916 -6.832 -1.158 1 98.75 115 ILE B N 1
ATOM 2289 C CA . ILE B 1 115 ? -1.922 -6.5 -0.154 1 98.75 115 ILE B CA 1
ATOM 2290 C C . ILE B 1 115 ? -3.293 -6.383 -0.817 1 98.75 115 ILE B C 1
ATOM 2292 O O . ILE B 1 115 ? -3.477 -5.578 -1.734 1 98.75 115 ILE B O 1
ATOM 2296 N N . ASN B 1 116 ? -4.219 -7.203 -0.363 1 98.56 116 ASN B N 1
ATOM 2297 C CA . ASN B 1 116 ? -5.598 -7.121 -0.829 1 98.56 116 ASN B CA 1
ATOM 2298 C C . ASN B 1 116 ? -6.508 -6.484 0.218 1 98.56 116 ASN B C 1
ATOM 2300 O O . ASN B 1 116 ? -6.453 -6.844 1.396 1 98.56 116 ASN B O 1
ATOM 2304 N N . VAL B 1 117 ? -7.223 -5.508 -0.203 1 98.44 117 VAL B N 1
ATOM 2305 C CA . VAL B 1 117 ? -8.367 -5.008 0.548 1 98.44 117 VAL B CA 1
ATOM 2306 C C . VAL B 1 117 ? -9.664 -5.426 -0.146 1 98.44 117 VAL B C 1
ATOM 2308 O O . VAL B 1 117 ? -10.039 -4.852 -1.172 1 98.44 117 VAL B O 1
ATOM 2311 N N . ASP B 1 118 ? -10.352 -6.348 0.484 1 97.5 118 ASP B N 1
ATOM 2312 C CA . ASP B 1 118 ? -11.5 -6.898 -0.233 1 97.5 118 ASP B CA 1
ATOM 2313 C C . ASP B 1 118 ? -12.742 -6.047 -0.016 1 97.5 118 ASP B C 1
ATOM 2315 O O . ASP B 1 118 ? -12.672 -4.98 0.604 1 97.5 118 ASP B O 1
ATOM 2319 N N . GLY B 1 119 ? -13.844 -6.449 -0.575 1 95.25 119 GLY B N 1
ATOM 2320 C CA . GLY B 1 119 ? -15.078 -5.676 -0.567 1 95.25 119 GLY B CA 1
ATOM 2321 C C . GLY B 1 119 ? -15.609 -5.422 0.829 1 95.25 119 GLY B C 1
ATOM 2322 O O . GLY B 1 119 ? -16.406 -4.504 1.037 1 95.25 119 GLY B O 1
ATOM 2323 N N . ASN B 1 120 ? -15.164 -6.16 1.767 1 94.75 120 ASN B N 1
ATOM 2324 C CA . ASN B 1 120 ? -15.602 -5.996 3.148 1 94.75 120 ASN B CA 1
ATOM 2325 C C . ASN B 1 120 ? -14.578 -5.211 3.971 1 94.75 120 ASN B C 1
ATOM 2327 O O . ASN B 1 120 ? -14.766 -5.012 5.172 1 94.75 120 ASN B O 1
ATOM 2331 N N . GLY B 1 121 ? -13.555 -4.844 3.33 1 95 121 GLY B N 1
ATOM 2332 C CA . GLY B 1 121 ? -12.531 -4.07 4.016 1 95 121 GLY B CA 1
ATOM 2333 C C . GLY B 1 121 ? -11.492 -4.938 4.703 1 95 121 GLY B C 1
ATOM 2334 O O . GLY B 1 121 ? -10.602 -4.422 5.387 1 95 121 GLY B O 1
ATOM 2335 N N . LYS B 1 122 ? -11.562 -6.191 4.527 1 96.62 122 LYS B N 1
ATOM 2336 C CA . LYS B 1 122 ? -10.57 -7.094 5.109 1 96.62 122 LYS B CA 1
ATOM 2337 C C . LYS B 1 122 ? -9.242 -7.016 4.355 1 96.62 122 LYS B C 1
ATOM 2339 O O . LYS B 1 122 ? -9.227 -7.047 3.121 1 96.62 122 LYS B O 1
ATOM 2344 N N . VAL B 1 123 ? -8.18 -6.91 5.125 1 98.12 123 VAL B N 1
ATOM 2345 C CA . VAL B 1 123 ? -6.84 -6.828 4.547 1 98.12 123 VAL B CA 1
ATOM 2346 C C . VAL B 1 123 ? -6.18 -8.203 4.574 1 98.12 123 VAL B C 1
ATOM 2348 O O . VAL B 1 123 ? -6.203 -8.891 5.598 1 98.12 123 VAL B O 1
ATOM 2351 N N . THR B 1 124 ? -5.633 -8.625 3.463 1 98.44 124 THR B N 1
ATOM 2352 C CA . THR B 1 124 ? -4.863 -9.859 3.373 1 98.44 124 THR B CA 1
ATOM 2353 C C . THR B 1 124 ? -3.506 -9.609 2.727 1 98.44 124 THR B C 1
ATOM 2355 O O . THR B 1 124 ? -3.42 -8.969 1.678 1 98.44 124 THR B O 1
ATOM 2358 N N . HIS B 1 125 ? -2.473 -10.086 3.389 1 98.75 125 HIS B N 1
ATOM 2359 C CA . HIS B 1 125 ? -1.12 -10.062 2.842 1 98.75 125 HIS B CA 1
ATOM 2360 C C . HIS B 1 125 ? -0.773 -11.383 2.174 1 98.75 125 HIS B C 1
ATOM 2362 O O . HIS B 1 125 ? -1.098 -12.453 2.697 1 98.75 125 HIS B O 1
ATOM 2368 N N . MET B 1 126 ? -0.125 -11.281 0.993 1 98.81 126 MET B N 1
ATOM 2369 C CA . MET B 1 126 ? 0.178 -12.516 0.265 1 98.81 126 MET B CA 1
ATOM 2370 C C . MET B 1 126 ? 1.502 -12.391 -0.481 1 98.81 126 MET B C 1
ATOM 2372 O O . MET B 1 126 ? 1.915 -11.289 -0.846 1 98.81 126 MET B O 1
ATOM 2376 N N . THR B 1 127 ? 2.102 -13.508 -0.659 1 98.81 127 THR B N 1
ATOM 2377 C CA . THR B 1 127 ? 3.25 -13.656 -1.547 1 98.81 127 THR B CA 1
ATOM 2378 C C . THR B 1 127 ? 2.949 -14.672 -2.648 1 98.81 127 THR B C 1
ATOM 2380 O O . THR B 1 127 ? 2.299 -15.688 -2.404 1 98.81 127 THR B O 1
ATOM 2383 N N . VAL B 1 128 ? 3.373 -14.352 -3.857 1 98.81 128 VAL B N 1
ATOM 2384 C CA . VAL B 1 128 ? 3.145 -15.227 -5.004 1 98.81 128 VAL B CA 1
ATOM 2385 C C . VAL B 1 128 ? 4.461 -15.461 -5.742 1 98.81 128 VAL B C 1
ATOM 2387 O O . VAL B 1 128 ? 5.168 -14.516 -6.082 1 98.81 128 VAL B O 1
ATOM 2390 N N . LEU B 1 129 ? 4.77 -16.672 -5.93 1 98.75 129 LEU B N 1
ATOM 2391 C CA . LEU B 1 129 ? 5.887 -17.062 -6.777 1 98.75 129 LEU B CA 1
ATOM 2392 C C . LEU B 1 129 ? 5.395 -17.625 -8.109 1 98.75 129 LEU B C 1
ATOM 2394 O O . LEU B 1 129 ? 4.633 -18.594 -8.133 1 98.75 129 LEU B O 1
ATOM 2398 N N . ALA B 1 130 ? 5.82 -17.031 -9.172 1 98.44 130 ALA B N 1
ATOM 2399 C CA . ALA B 1 130 ? 5.539 -17.531 -10.516 1 98.44 130 ALA B CA 1
ATOM 2400 C C . ALA B 1 130 ? 6.832 -17.844 -11.266 1 98.44 130 ALA B C 1
ATOM 2402 O O . ALA B 1 130 ? 7.883 -17.266 -10.961 1 98.44 130 ALA B O 1
ATOM 2403 N N . SER B 1 131 ? 6.656 -18.75 -12.195 1 98.12 131 SER B N 1
ATOM 2404 C CA . SER B 1 131 ? 7.828 -19.172 -12.953 1 98.12 131 SER B CA 1
ATOM 2405 C C . SER B 1 131 ? 7.457 -19.516 -14.398 1 98.12 131 SER B C 1
ATOM 2407 O O . SER B 1 131 ? 6.352 -19.984 -14.664 1 98.12 131 SER B O 1
ATOM 2409 N N . LYS B 1 132 ? 8.414 -19.219 -15.234 1 96.31 132 LYS B N 1
ATOM 2410 C CA . LYS B 1 132 ? 8.258 -19.594 -16.641 1 96.31 132 LYS B CA 1
ATOM 2411 C C . LYS B 1 132 ? 8.508 -21.078 -16.844 1 96.31 132 LYS B C 1
ATOM 2413 O O . LYS B 1 132 ? 8.031 -21.672 -17.812 1 96.31 132 LYS B O 1
ATOM 2418 N N . GLU B 1 133 ? 9.227 -21.609 -15.898 1 91.56 133 GLU B N 1
ATOM 2419 C CA . GLU B 1 133 ? 9.461 -23.047 -15.859 1 91.56 133 GLU B CA 1
ATOM 2420 C C . GLU B 1 133 ? 8.812 -23.688 -14.633 1 91.56 133 GLU B C 1
ATOM 2422 O O . GLU B 1 133 ? 8.672 -23.031 -13.594 1 91.56 133 GLU B O 1
ATOM 2427 N N . ASP B 1 134 ? 8.445 -24.969 -14.719 1 83.31 134 ASP B N 1
ATOM 2428 C CA . ASP B 1 134 ? 7.703 -25.578 -13.625 1 83.31 134 ASP B CA 1
ATOM 2429 C C . ASP B 1 134 ? 8.648 -26.156 -12.57 1 83.31 134 ASP B C 1
ATOM 2431 O O . ASP B 1 134 ? 8.266 -26.344 -11.414 1 83.31 134 ASP B O 1
ATOM 2435 N N . ASN B 1 135 ? 9.875 -26.391 -12.945 1 83.25 135 ASN B N 1
ATOM 2436 C CA . ASN B 1 135 ? 10.805 -26.984 -11.992 1 83.25 135 ASN B CA 1
ATOM 2437 C C . ASN B 1 135 ? 11.711 -25.922 -11.367 1 83.25 135 ASN B C 1
ATOM 2439 O O . ASN B 1 135 ? 12.523 -25.312 -12.062 1 83.25 135 ASN B O 1
ATOM 2443 N N . LEU B 1 136 ? 11.484 -25.766 -10.031 1 89.44 136 LEU B N 1
ATOM 2444 C CA . LEU B 1 136 ? 12.266 -24.766 -9.312 1 89.44 136 LEU B CA 1
ATOM 2445 C C . LEU B 1 136 ? 13.406 -25.422 -8.539 1 89.44 136 LEU B C 1
ATOM 2447 O O . LEU B 1 136 ? 13.25 -26.531 -8.016 1 89.44 136 LEU B O 1
ATOM 2451 N N . SER B 1 137 ? 14.422 -24.719 -8.539 1 90.69 137 SER B N 1
ATOM 2452 C CA . SER B 1 137 ? 15.523 -25.172 -7.703 1 90.69 137 SER B CA 1
ATOM 2453 C C . SER B 1 137 ? 15.195 -25.031 -6.223 1 90.69 137 SER B C 1
ATOM 2455 O O . SER B 1 137 ? 14.305 -24.266 -5.855 1 90.69 137 SER B O 1
ATOM 2457 N N . GLU B 1 138 ? 15.914 -25.734 -5.492 1 93.75 138 GLU B N 1
ATOM 2458 C CA . GLU B 1 138 ? 15.781 -25.625 -4.043 1 93.75 138 GLU B CA 1
ATOM 2459 C C . GLU B 1 138 ? 16.109 -24.219 -3.557 1 93.75 138 GLU B C 1
ATOM 2461 O O . GLU B 1 138 ? 15.492 -23.734 -2.611 1 93.75 138 GLU B O 1
ATOM 2466 N N . GLU B 1 139 ? 16.969 -23.609 -4.227 1 95 139 GLU B N 1
ATOM 2467 C CA . GLU B 1 139 ? 17.391 -22.266 -3.857 1 95 139 GLU B CA 1
ATOM 2468 C C . GLU B 1 139 ? 16.234 -21.266 -4.016 1 95 139 GLU B C 1
ATOM 2470 O O . GLU B 1 139 ? 16.031 -20.406 -3.162 1 95 139 GLU B O 1
ATOM 2475 N N . VAL B 1 140 ? 15.523 -21.453 -5.027 1 96.19 140 VAL B N 1
ATOM 2476 C CA . VAL B 1 140 ? 14.398 -20.562 -5.285 1 96.19 140 VAL B CA 1
ATOM 2477 C C . VAL B 1 140 ? 13.305 -20.781 -4.238 1 96.19 140 VAL B C 1
ATOM 2479 O O . VAL B 1 140 ? 12.703 -19.828 -3.744 1 96.19 140 VAL B O 1
ATOM 2482 N N . HIS B 1 141 ? 13.086 -22.031 -3.906 1 96.19 141 HIS B N 1
ATOM 2483 C CA . HIS B 1 141 ? 12.125 -22.359 -2.859 1 96.19 141 HIS B CA 1
ATOM 2484 C C . HIS B 1 141 ? 12.5 -21.688 -1.539 1 96.19 141 HIS B C 1
ATOM 2486 O O . HIS B 1 141 ? 11.648 -21.094 -0.877 1 96.19 141 HIS B O 1
ATOM 2492 N N . LYS B 1 142 ? 13.688 -21.781 -1.214 1 97 142 LYS B N 1
ATOM 2493 C CA . LYS B 1 142 ? 14.18 -21.203 0.03 1 97 142 LYS B CA 1
ATOM 2494 C C . LYS B 1 142 ? 14.039 -19.688 0.012 1 97 142 LYS B C 1
ATOM 2496 O O . LYS B 1 142 ? 13.633 -19.078 1.007 1 97 142 LYS B O 1
ATOM 2501 N N . LYS B 1 143 ? 14.422 -19.172 -1.104 1 97.25 143 LYS B N 1
ATOM 2502 C CA . LYS B 1 143 ? 14.297 -17.734 -1.252 1 97.25 143 LYS B CA 1
ATOM 2503 C C . LYS B 1 143 ? 12.844 -17.281 -1.061 1 97.25 143 LYS B C 1
ATOM 2505 O O . LYS B 1 143 ? 12.578 -16.297 -0.386 1 97.25 143 LYS B O 1
ATOM 2510 N N . PHE B 1 144 ? 11.953 -18.031 -1.597 1 98.56 144 PHE B N 1
ATOM 2511 C CA . PHE B 1 144 ? 10.539 -17.703 -1.464 1 98.56 144 PHE B CA 1
ATOM 2512 C C . PHE B 1 144 ? 10.094 -17.781 -0.008 1 98.56 144 PHE B C 1
ATOM 2514 O O . PHE B 1 144 ? 9.383 -16.906 0.483 1 98.56 144 PHE B O 1
ATOM 2521 N N . GLU B 1 145 ? 10.508 -18.75 0.638 1 98.56 145 GLU B N 1
ATOM 2522 C CA . GLU B 1 145 ? 10.18 -18.906 2.053 1 98.56 145 GLU B CA 1
ATOM 2523 C C . GLU B 1 145 ? 10.711 -17.734 2.875 1 98.56 145 GLU B C 1
ATOM 2525 O O . GLU B 1 145 ? 10 -17.188 3.719 1 98.56 145 GLU B O 1
ATOM 2530 N N . GLU B 1 146 ? 11.883 -17.375 2.613 1 98.25 146 GLU B N 1
ATOM 2531 C CA . GLU B 1 146 ? 12.508 -16.266 3.326 1 98.25 146 GLU B CA 1
ATOM 2532 C C . GLU B 1 146 ? 11.727 -14.969 3.109 1 98.25 146 GLU B C 1
ATOM 2534 O O . GLU B 1 146 ? 11.422 -14.25 4.066 1 98.25 146 GLU B O 1
ATOM 2539 N N . LEU B 1 147 ? 11.422 -14.711 1.856 1 98.44 147 LEU B N 1
ATOM 2540 C CA . LEU B 1 147 ? 10.672 -13.5 1.535 1 98.44 147 LEU B CA 1
ATOM 2541 C C . LEU B 1 147 ? 9.297 -13.516 2.191 1 98.44 147 LEU B C 1
ATOM 2543 O O . LEU B 1 147 ? 8.828 -12.492 2.691 1 98.44 147 LEU B O 1
ATOM 2547 N N . THR B 1 148 ? 8.688 -14.68 2.207 1 98.75 148 THR B N 1
ATOM 2548 C CA . THR B 1 148 ? 7.371 -14.836 2.809 1 98.75 148 THR B CA 1
ATOM 2549 C C . THR B 1 148 ? 7.418 -14.531 4.301 1 98.75 148 THR B C 1
ATOM 2551 O O . THR B 1 148 ? 6.602 -13.766 4.809 1 98.75 148 THR B O 1
ATOM 2554 N N . VAL B 1 149 ? 8.406 -15.039 4.949 1 98.44 149 VAL B N 1
ATOM 2555 C CA . VAL B 1 149 ? 8.562 -14.836 6.387 1 98.44 149 VAL B CA 1
ATOM 2556 C C .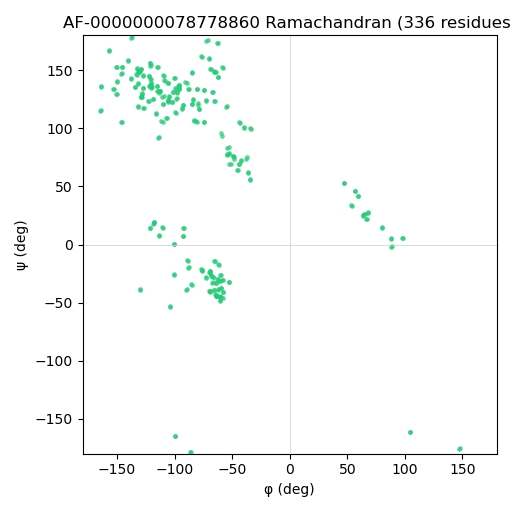 VAL B 1 149 ? 8.922 -13.375 6.664 1 98.44 149 VAL B C 1
ATOM 2558 O O . VAL B 1 149 ? 8.406 -12.773 7.609 1 98.44 149 VAL B O 1
ATOM 2561 N N . GLU B 1 150 ? 9.758 -12.82 5.832 1 97 150 GLU B N 1
ATOM 2562 C CA . GLU B 1 150 ? 10.125 -11.414 5.969 1 97 150 GLU B CA 1
ATOM 2563 C C . GLU B 1 150 ? 8.898 -10.516 5.852 1 97 150 GLU B C 1
ATOM 2565 O O . GLU B 1 150 ? 8.867 -9.422 6.422 1 97 150 GLU B O 1
ATOM 2570 N N . ASN B 1 151 ? 7.922 -11.016 5.148 1 98 151 ASN B N 1
ATOM 2571 C CA . ASN B 1 151 ? 6.684 -10.266 4.965 1 98 151 ASN B CA 1
ATOM 2572 C C . ASN B 1 151 ? 5.652 -10.609 6.031 1 98 151 ASN B C 1
ATOM 2574 O O . ASN B 1 151 ? 4.457 -10.359 5.855 1 98 151 ASN B O 1
ATOM 2578 N N . ASN B 1 152 ? 6.102 -11.242 7.039 1 97.06 152 ASN B N 1
ATOM 2579 C CA . ASN B 1 152 ? 5.309 -11.547 8.227 1 97.06 152 ASN B CA 1
ATOM 2580 C C . ASN B 1 152 ? 4.211 -12.562 7.918 1 97.06 152 ASN B C 1
ATOM 2582 O O . ASN B 1 152 ? 3.113 -12.477 8.477 1 97.06 152 ASN B O 1
ATOM 2586 N N . ILE B 1 153 ? 4.43 -13.367 6.965 1 98.62 153 ILE B N 1
ATOM 2587 C CA . ILE B 1 153 ? 3.578 -14.516 6.66 1 98.62 153 ILE B CA 1
ATOM 2588 C C . ILE B 1 153 ? 4.27 -15.805 7.102 1 98.62 153 ILE B C 1
ATOM 2590 O O . ILE B 1 153 ? 5.406 -16.062 6.715 1 98.62 153 ILE B O 1
ATOM 2594 N N . PRO B 1 154 ? 3.596 -16.531 7.906 1 98 154 PRO B N 1
ATOM 2595 C CA . PRO B 1 154 ? 4.238 -17.75 8.375 1 98 154 PRO B CA 1
ATOM 2596 C C . PRO B 1 154 ? 4.555 -18.719 7.234 1 98 154 PRO B C 1
ATOM 2598 O O . PRO B 1 154 ? 3.766 -18.859 6.297 1 98 154 PRO B O 1
ATOM 2601 N N . LYS B 1 155 ? 5.668 -19.391 7.359 1 97.69 155 LYS B N 1
ATOM 2602 C CA . LYS B 1 155 ? 6.078 -20.344 6.332 1 97.69 155 LYS B CA 1
ATOM 2603 C C . LYS B 1 155 ? 5.074 -21.484 6.203 1 97.69 155 LYS B C 1
ATOM 2605 O O . LYS B 1 155 ? 4.898 -22.047 5.117 1 97.69 155 LYS B O 1
ATOM 2610 N N . GLU B 1 156 ? 4.379 -21.844 7.297 1 98.19 156 GLU B N 1
ATOM 2611 C CA . GLU B 1 156 ? 3.389 -22.922 7.289 1 98.19 156 GLU B CA 1
ATOM 2612 C C . GLU B 1 156 ? 2.191 -22.562 6.414 1 98.19 156 GLU B C 1
ATOM 2614 O O . GLU B 1 156 ? 1.377 -23.422 6.086 1 98.19 156 GLU B O 1
ATOM 2619 N N . ASN B 1 157 ? 2.15 -21.281 6.09 1 98.62 157 ASN B N 1
ATOM 2620 C CA . ASN B 1 157 ? 1.014 -20.828 5.293 1 98.62 157 ASN B CA 1
ATOM 2621 C C . ASN B 1 157 ? 1.322 -20.859 3.801 1 98.62 157 ASN B C 1
ATOM 2623 O O . ASN B 1 157 ? 0.518 -20.406 2.984 1 98.62 157 ASN B O 1
ATOM 2627 N N . ILE B 1 158 ? 2.42 -21.391 3.441 1 98.56 158 ILE B N 1
ATOM 2628 C CA . ILE B 1 158 ? 2.777 -21.516 2.033 1 98.56 158 ILE B CA 1
ATOM 2629 C C . ILE B 1 158 ? 2.066 -22.719 1.423 1 98.56 158 ILE B C 1
ATOM 2631 O O . ILE B 1 158 ? 2.012 -23.781 2.033 1 98.56 158 ILE B O 1
ATOM 2635 N N . ARG B 1 159 ? 1.473 -22.547 0.256 1 97.94 159 ARG B N 1
ATOM 2636 C CA . ARG B 1 159 ? 0.778 -23.594 -0.484 1 97.94 159 ARG B CA 1
ATOM 2637 C C . ARG B 1 159 ? 1.405 -23.797 -1.859 1 97.94 159 ARG B C 1
ATOM 2639 O O . ARG B 1 159 ? 1.792 -22.844 -2.521 1 97.94 159 ARG B O 1
ATOM 2646 N N . HIS B 1 160 ? 1.422 -25.047 -2.189 1 96 160 HIS B N 1
ATOM 2647 C CA . HIS B 1 160 ? 1.813 -25.406 -3.549 1 96 160 HIS B CA 1
ATOM 2648 C C . HIS B 1 160 ? 0.635 -25.297 -4.508 1 96 160 HIS B C 1
ATOM 2650 O O . HIS B 1 160 ? -0.224 -26.188 -4.555 1 96 160 HIS B O 1
ATOM 2656 N N . VAL B 1 161 ? 0.68 -24.297 -5.293 1 96.75 161 VAL B N 1
ATOM 2657 C CA . VAL B 1 161 ? -0.458 -23.969 -6.145 1 96.75 161 VAL B CA 1
ATOM 2658 C C . VAL B 1 161 ? -0.389 -24.797 -7.434 1 96.75 161 VAL B C 1
ATOM 2660 O O . VAL B 1 161 ? -1.414 -25.266 -7.934 1 96.75 161 VAL B O 1
ATOM 2663 N N . ILE B 1 162 ? 0.747 -25.047 -7.898 1 95.88 162 ILE B N 1
ATOM 2664 C CA . ILE B 1 162 ? 0.937 -25.672 -9.195 1 95.88 162 ILE B CA 1
ATOM 2665 C C . ILE B 1 162 ? 0.416 -27.109 -9.148 1 95.88 162 ILE B C 1
ATOM 2667 O O . ILE B 1 162 ? -0.051 -27.641 -10.164 1 95.88 162 ILE B O 1
ATOM 2671 N N . GLU B 1 163 ? 0.439 -27.672 -8.055 1 92.88 163 GLU B N 1
ATOM 2672 C CA . GLU B 1 163 ? 0.081 -29.078 -7.902 1 92.88 163 GLU B CA 1
ATOM 2673 C C . GLU B 1 163 ? -1.408 -29.312 -8.156 1 92.88 163 GLU B C 1
ATOM 2675 O O . GLU B 1 163 ? -1.822 -30.406 -8.531 1 92.88 163 GLU B O 1
ATOM 2680 N N . THR B 1 164 ? -2.127 -28.266 -7.91 1 93.19 164 THR B N 1
ATOM 2681 C CA . THR B 1 164 ? -3.568 -28.422 -8.062 1 93.19 164 THR B CA 1
ATOM 2682 C C . THR B 1 164 ? -4.082 -27.578 -9.234 1 93.19 164 THR B C 1
ATOM 2684 O O . THR B 1 164 ? -5.293 -27.406 -9.391 1 93.19 164 THR B O 1
ATOM 2687 N N . ASP B 1 165 ? -3.186 -27.016 -9.977 1 95 165 ASP B N 1
ATOM 2688 C CA . ASP B 1 165 ? -3.584 -26.25 -11.148 1 95 165 ASP B CA 1
ATOM 2689 C C . ASP B 1 165 ? -4.016 -27.156 -12.289 1 95 165 ASP B C 1
ATOM 2691 O O . ASP B 1 165 ? -3.18 -27.781 -12.953 1 95 165 ASP B O 1
ATOM 2695 N N . ASN B 1 166 ? -5.285 -27.25 -12.539 1 94.75 166 ASN B N 1
ATOM 2696 C CA . ASN B 1 166 ? -5.836 -28.047 -13.633 1 94.75 166 ASN B CA 1
ATOM 2697 C C . ASN B 1 166 ? -6.598 -27.172 -14.633 1 94.75 166 ASN B C 1
ATOM 2699 O O . ASN B 1 166 ? -7.457 -27.656 -15.359 1 94.75 166 ASN B O 1
ATOM 2703 N N . CYS B 1 167 ? -6.344 -25.859 -14.578 1 96.38 167 CYS B N 1
ATOM 2704 C CA . CYS B 1 167 ? -6.961 -24.922 -15.516 1 96.38 167 CYS B CA 1
ATOM 2705 C C . CYS B 1 167 ? -6.285 -25 -16.875 1 96.38 167 CYS B C 1
ATOM 2707 O O . CYS B 1 167 ? -5.168 -25.516 -17 1 96.38 167 CYS B O 1
ATOM 2709 N N . PRO B 1 168 ? -7.023 -24.484 -17.922 1 94.5 168 PRO B N 1
ATOM 2710 C CA . PRO B 1 168 ? -6.477 -24.547 -19.281 1 94.5 168 PRO B CA 1
ATOM 2711 C C . PRO B 1 168 ? -5.203 -23.719 -19.438 1 94.5 168 PRO B C 1
ATOM 2713 O O . PRO B 1 168 ? -4.98 -22.766 -18.672 1 94.5 168 PRO B O 1
ATOM 2716 N N . ASP B 1 169 ? -4.375 -24.203 -20.297 1 84.44 169 ASP B N 1
ATOM 2717 C CA . ASP B 1 169 ? -3.221 -23.391 -20.656 1 84.44 169 ASP B CA 1
ATOM 2718 C C . ASP B 1 169 ? -3.641 -22.188 -21.5 1 84.44 169 ASP B C 1
ATOM 2720 O O . ASP B 1 169 ? -4.816 -22.031 -21.828 1 84.44 169 ASP B O 1
ATOM 2724 N N . VAL B 1 170 ? -2.623 -21.25 -21.844 1 66.5 170 VAL B N 1
ATOM 2725 C CA . VAL B 1 170 ? -2.912 -20.047 -22.609 1 66.5 170 VAL B CA 1
ATOM 2726 C C . VAL B 1 170 ? -3.705 -20.391 -23.859 1 66.5 170 VAL B C 1
ATOM 2728 O O . VAL B 1 170 ? -3.545 -21.484 -24.422 1 66.5 170 VAL B O 1
#

pLDDT: mean 90.15, std 18.52, range [28.25, 98.88]